Protein AF-A0A392NQS2-F1 (afdb_monomer_lite)

Structure (mmCIF, N/CA/C/O backbone):
data_AF-A0A392NQS2-F1
#
_entry.id   AF-A0A392NQS2-F1
#
loop_
_atom_site.group_PDB
_atom_site.id
_atom_site.type_symbol
_atom_site.label_atom_id
_atom_site.label_alt_id
_atom_site.label_comp_id
_atom_site.label_asym_id
_atom_site.label_entity_id
_atom_site.label_seq_id
_atom_site.pdbx_PDB_ins_code
_atom_site.Cartn_x
_atom_site.Cartn_y
_atom_site.Cartn_z
_atom_site.occupancy
_atom_site.B_iso_or_equiv
_atom_site.auth_seq_id
_atom_site.auth_comp_id
_atom_site.auth_asym_id
_atom_site.auth_atom_id
_atom_site.pdbx_PDB_model_num
ATOM 1 N N . MET A 1 1 ? 14.795 15.076 -58.393 1.00 47.62 1 MET A N 1
ATOM 2 C CA . MET A 1 1 ? 15.877 14.611 -57.498 1.00 47.62 1 MET A CA 1
ATOM 3 C C . MET A 1 1 ? 17.200 14.968 -58.159 1.00 47.62 1 MET A C 1
ATOM 5 O O . MET A 1 1 ? 17.287 14.796 -59.366 1.00 47.62 1 MET A O 1
ATOM 9 N N . ALA A 1 2 ? 18.169 15.535 -57.433 1.00 57.25 2 ALA A N 1
ATOM 10 C CA . ALA A 1 2 ? 19.473 15.884 -58.012 1.00 57.25 2 ALA A CA 1
ATOM 11 C C . ALA A 1 2 ? 20.238 14.610 -58.398 1.00 57.25 2 ALA A C 1
ATOM 13 O O . ALA A 1 2 ? 20.203 13.632 -57.642 1.00 57.25 2 ALA A O 1
ATOM 14 N N . SER A 1 3 ? 20.901 14.622 -59.552 1.00 69.56 3 SER A N 1
ATOM 15 C CA . SER A 1 3 ? 21.667 13.478 -60.060 1.00 69.56 3 SER A CA 1
ATOM 16 C C . SER A 1 3 ? 22.884 13.181 -59.172 1.00 69.56 3 SER A C 1
ATOM 18 O O . SER A 1 3 ? 23.405 14.067 -58.493 1.00 69.56 3 SER A O 1
ATOM 20 N N . PHE A 1 4 ? 23.349 11.930 -59.152 1.00 61.97 4 PHE A N 1
ATOM 21 C CA . PHE A 1 4 ? 24.504 11.513 -58.348 1.00 61.97 4 PHE A CA 1
ATOM 22 C C . PHE A 1 4 ? 25.760 12.362 -58.637 1.00 61.97 4 PHE A C 1
ATOM 24 O O . PHE A 1 4 ? 26.421 12.832 -57.709 1.00 61.97 4 PHE A O 1
ATOM 31 N N . GLY A 1 5 ? 26.019 12.666 -59.917 1.00 69.75 5 GLY A N 1
ATOM 32 C CA . GLY A 1 5 ? 27.106 13.557 -60.334 1.00 69.75 5 GLY A CA 1
ATOM 33 C C . GLY A 1 5 ? 27.007 14.959 -59.718 1.00 69.75 5 GLY A C 1
ATOM 34 O O . GLY A 1 5 ? 28.011 15.500 -59.260 1.00 69.75 5 GLY A O 1
ATOM 35 N N . GLU A 1 6 ? 25.800 15.524 -59.604 1.00 66.62 6 GLU A N 1
ATOM 36 C CA . GLU A 1 6 ? 25.575 16.813 -58.929 1.00 66.62 6 GLU A CA 1
ATOM 37 C C . GLU A 1 6 ? 25.789 16.726 -57.411 1.00 66.62 6 GLU A C 1
ATOM 39 O O . GLU A 1 6 ? 26.299 17.675 -56.809 1.00 66.62 6 GLU A O 1
ATOM 44 N N . ARG A 1 7 ? 25.439 15.595 -56.782 1.00 73.19 7 ARG A N 1
ATOM 45 C CA . ARG A 1 7 ? 25.655 15.369 -55.341 1.00 73.19 7 ARG A CA 1
ATOM 46 C C . ARG A 1 7 ? 27.143 15.240 -55.008 1.00 73.19 7 ARG A C 1
ATOM 48 O O . ARG A 1 7 ? 27.596 15.891 -54.069 1.00 73.19 7 ARG A O 1
ATOM 55 N N . MET A 1 8 ? 27.915 14.510 -55.815 1.00 78.25 8 MET A N 1
ATOM 56 C CA . MET A 1 8 ? 29.371 14.383 -55.652 1.00 78.25 8 MET A CA 1
ATOM 57 C C . MET A 1 8 ? 30.106 15.703 -55.886 1.00 78.25 8 MET A C 1
ATOM 59 O O . MET A 1 8 ? 30.979 16.080 -55.100 1.00 78.25 8 MET A O 1
ATOM 63 N N . LEU A 1 9 ? 29.721 16.454 -56.925 1.00 75.25 9 LEU A N 1
ATOM 64 C CA . LEU A 1 9 ? 30.308 17.768 -57.202 1.00 75.25 9 LEU A CA 1
ATOM 65 C C . LEU A 1 9 ? 30.032 18.756 -56.057 1.00 75.25 9 LEU A C 1
ATOM 67 O O . LEU A 1 9 ? 30.888 19.573 -55.709 1.00 75.25 9 LEU A O 1
ATOM 71 N N . LYS A 1 10 ? 28.850 18.658 -55.437 1.00 74.12 10 LYS A N 1
ATOM 72 C CA . LYS A 1 10 ? 28.472 19.470 -54.279 1.00 74.12 10 LYS A CA 1
ATOM 73 C C . LYS A 1 10 ? 29.222 19.070 -53.007 1.00 74.12 10 LYS A C 1
ATOM 75 O O . LYS A 1 10 ? 29.738 19.955 -52.327 1.00 74.12 10 LYS A O 1
ATOM 80 N N . LEU A 1 11 ? 29.386 17.772 -52.747 1.00 66.88 11 LEU A N 1
ATOM 81 C CA . LEU A 1 11 ? 30.188 17.262 -51.627 1.00 66.88 11 LEU A CA 1
ATOM 82 C C . LEU A 1 11 ? 31.651 17.745 -51.713 1.00 66.88 11 LEU A C 1
ATOM 84 O O . LEU A 1 11 ? 32.223 18.222 -50.732 1.00 66.88 11 LEU A O 1
ATOM 88 N N . ALA A 1 12 ? 32.239 17.712 -52.916 1.00 61.31 12 ALA A N 1
ATOM 89 C CA . ALA A 1 12 ? 33.592 18.211 -53.170 1.00 61.31 12 ALA A CA 1
ATOM 90 C C . ALA A 1 12 ? 33.714 19.742 -53.017 1.00 61.31 12 ALA A C 1
ATOM 92 O O . ALA A 1 12 ? 34.766 20.252 -52.619 1.00 61.31 12 ALA A O 1
ATOM 93 N N . ALA A 1 13 ? 32.644 20.490 -53.309 1.00 69.12 13 ALA A N 1
ATOM 94 C CA . ALA A 1 13 ? 32.599 21.942 -53.145 1.00 69.12 13 ALA A CA 1
ATOM 95 C C . ALA A 1 13 ? 32.429 22.382 -51.679 1.00 69.12 13 ALA A C 1
ATOM 97 O O . ALA A 1 13 ? 32.949 23.434 -51.292 1.00 69.12 13 ALA A O 1
ATOM 98 N N . ASP A 1 14 ? 31.733 21.593 -50.858 1.00 61.91 14 ASP A N 1
ATOM 99 C CA . ASP A 1 14 ? 31.461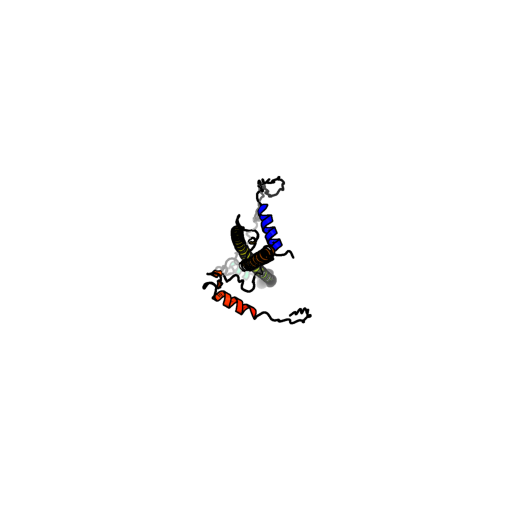 21.926 -49.458 1.00 61.91 14 ASP A CA 1
ATOM 100 C C . ASP A 1 14 ? 32.620 21.537 -48.515 1.00 61.91 14 ASP A C 1
ATOM 102 O O . ASP A 1 14 ? 32.913 22.292 -47.583 1.00 61.91 14 ASP A O 1
ATOM 106 N N . ASN A 1 15 ? 33.424 20.515 -48.850 1.00 52.22 15 ASN A N 1
ATOM 107 C CA . ASN A 1 15 ? 34.685 20.202 -48.147 1.00 52.22 15 ASN A CA 1
ATOM 108 C C . ASN A 1 15 ? 35.755 21.314 -48.231 1.00 52.22 15 ASN A C 1
ATOM 110 O O . ASN A 1 15 ? 36.683 21.351 -47.426 1.00 52.22 15 ASN A O 1
ATOM 114 N N . LYS A 1 16 ? 35.633 22.266 -49.168 1.00 55.88 16 LYS A N 1
ATOM 115 C CA . LYS A 1 16 ? 36.520 23.444 -49.253 1.00 55.88 16 LYS A CA 1
ATOM 116 C C . LYS A 1 16 ? 36.116 24.601 -48.324 1.00 55.88 16 LYS A C 1
ATOM 118 O O . LYS A 1 16 ? 36.888 25.553 -48.200 1.00 55.88 16 LYS A O 1
ATOM 123 N N . LYS A 1 17 ? 34.936 24.565 -47.685 1.00 55.66 17 LYS A N 1
ATOM 124 C CA . LYS A 1 17 ? 34.367 25.709 -46.934 1.00 55.66 17 LYS A CA 1
ATOM 125 C C . LYS A 1 17 ? 34.459 25.607 -45.405 1.00 55.66 17 LYS A C 1
ATOM 127 O O . LYS A 1 17 ? 34.200 26.604 -44.737 1.00 55.66 17 LYS A O 1
ATOM 132 N N . THR A 1 18 ? 34.839 24.468 -44.826 1.00 50.53 18 THR A N 1
ATOM 133 C CA . THR A 1 18 ? 34.758 24.226 -43.365 1.00 50.53 18 THR A CA 1
ATOM 134 C C . THR A 1 18 ? 35.986 24.671 -42.554 1.00 50.53 18 THR A C 1
ATOM 136 O O . THR A 1 18 ? 36.017 24.546 -41.330 1.00 50.53 18 THR A O 1
ATOM 139 N N . GLY A 1 19 ? 36.980 25.306 -43.179 1.00 46.34 19 GLY A N 1
ATOM 140 C CA . GLY A 1 19 ? 38.116 25.897 -42.472 1.00 46.34 19 GLY A CA 1
ATOM 141 C C . GLY A 1 19 ? 37.794 27.252 -41.829 1.00 46.34 19 GLY A C 1
ATOM 142 O O . GLY A 1 19 ? 38.080 28.277 -42.444 1.00 46.34 19 GLY A O 1
ATOM 143 N N . LYS A 1 20 ? 37.290 27.238 -40.581 1.00 47.41 20 LYS A N 1
ATOM 144 C CA . LYS A 1 20 ? 37.318 28.293 -39.524 1.00 47.41 20 LYS A CA 1
ATOM 145 C C . LYS A 1 20 ? 35.935 28.687 -38.983 1.00 47.41 20 LYS A C 1
ATOM 147 O O . LYS A 1 20 ? 35.288 29.585 -39.520 1.00 47.41 20 LYS A O 1
ATOM 152 N N . LYS A 1 21 ? 35.602 28.224 -37.769 1.00 35.69 21 LYS A N 1
ATOM 153 C CA . LYS A 1 21 ? 34.946 29.096 -36.777 1.00 35.69 21 LYS A CA 1
ATOM 154 C C . LYS A 1 21 ? 35.224 28.660 -35.335 1.00 35.69 21 LYS A C 1
ATOM 156 O O . LYS A 1 21 ? 34.915 27.554 -34.924 1.00 35.69 21 LYS A O 1
ATOM 161 N N . LYS A 1 22 ? 35.826 29.583 -34.585 1.00 36.59 22 LYS A N 1
ATOM 162 C CA . LYS A 1 22 ? 36.169 29.512 -33.160 1.00 36.59 22 LYS A CA 1
ATOM 163 C C . LYS A 1 22 ? 34.952 29.951 -32.339 1.00 36.59 22 LYS A C 1
ATOM 165 O O . LYS A 1 22 ? 34.490 31.074 -32.533 1.00 36.59 22 LYS A O 1
ATOM 170 N N . ILE A 1 23 ? 34.462 29.112 -31.427 1.00 34.66 23 ILE A N 1
ATOM 171 C CA . ILE A 1 23 ? 33.409 29.469 -30.461 1.00 34.66 23 ILE A CA 1
ATOM 172 C C . ILE A 1 23 ? 34.073 29.691 -29.098 1.00 34.66 23 ILE A C 1
ATOM 174 O O . ILE A 1 23 ? 34.807 28.840 -28.604 1.00 34.66 23 ILE A O 1
ATOM 178 N N . LYS A 1 24 ? 33.868 30.882 -28.522 1.00 32.81 24 LYS A N 1
ATOM 179 C CA . LYS A 1 24 ? 34.339 31.275 -27.188 1.00 32.81 24 LYS A CA 1
ATOM 180 C C . LYS A 1 24 ? 33.151 31.175 -26.230 1.00 32.81 24 LYS A C 1
ATOM 182 O O . LYS A 1 24 ? 32.087 31.705 -26.535 1.00 32.81 24 LYS A O 1
ATOM 187 N N . GLY A 1 25 ? 33.367 30.446 -25.138 1.00 32.19 25 GLY A N 1
ATOM 188 C CA . GLY A 1 25 ? 32.357 29.978 -24.193 1.00 32.19 25 GLY A CA 1
ATOM 189 C C . GLY A 1 25 ? 31.571 31.055 -23.448 1.00 32.19 25 GLY A C 1
ATOM 190 O O . GLY A 1 25 ? 31.954 32.225 -23.387 1.00 32.19 25 GLY A O 1
ATOM 191 N N . GLY A 1 26 ? 30.451 30.596 -22.891 1.00 33.66 26 GLY A N 1
ATOM 192 C CA . GLY A 1 26 ? 29.564 31.356 -22.023 1.00 33.66 26 GLY A CA 1
ATOM 193 C C . GLY A 1 26 ? 30.014 31.390 -20.562 1.00 33.66 26 GLY A C 1
ATOM 194 O O . GLY A 1 26 ? 30.899 30.645 -20.144 1.00 33.66 26 GLY A O 1
ATOM 195 N N . THR A 1 27 ? 29.333 32.236 -19.789 1.00 30.52 27 THR A N 1
ATOM 196 C CA . THR A 1 27 ? 29.388 32.242 -18.326 1.00 30.52 27 THR A CA 1
ATOM 197 C C . THR A 1 27 ? 27.972 32.343 -17.772 1.00 30.52 27 THR A C 1
ATOM 199 O O . THR A 1 27 ? 27.188 33.207 -18.159 1.00 30.52 27 THR A O 1
ATOM 202 N N . VAL A 1 28 ? 27.690 31.416 -16.863 1.00 35.00 28 VAL A N 1
ATOM 203 C CA . VAL A 1 28 ? 26.483 31.236 -16.059 1.00 35.00 28 VAL A CA 1
ATOM 204 C C . VAL A 1 28 ? 26.345 32.378 -15.044 1.00 35.00 28 VAL A C 1
ATOM 206 O O . VAL A 1 28 ? 27.299 32.688 -14.333 1.00 35.00 28 VAL A O 1
ATOM 209 N N . VAL A 1 29 ? 25.152 32.969 -14.934 1.00 30.80 29 VAL A N 1
ATOM 210 C CA . VAL A 1 29 ? 24.762 33.835 -13.809 1.00 30.80 29 VAL A CA 1
ATOM 211 C C . VAL A 1 29 ? 23.708 33.094 -12.993 1.00 30.80 29 VAL A C 1
ATOM 213 O O . VAL A 1 29 ? 22.602 32.845 -13.466 1.00 30.80 29 VAL A O 1
ATOM 216 N N . SER A 1 30 ? 24.089 32.722 -11.771 1.00 30.05 30 SER A N 1
ATOM 217 C CA . SER A 1 30 ? 23.201 32.183 -10.744 1.00 30.05 30 SER A CA 1
ATOM 218 C C . SER A 1 30 ? 22.346 33.308 -10.158 1.00 30.05 30 SER A C 1
ATOM 220 O O . SER A 1 30 ? 22.863 34.358 -9.768 1.00 30.05 30 SER A O 1
ATOM 222 N N . LEU A 1 31 ? 21.037 33.077 -10.112 1.00 30.69 31 LEU A N 1
ATOM 223 C CA . LEU A 1 31 ? 20.032 33.939 -9.506 1.00 30.69 31 LEU A CA 1
ATOM 224 C C . LEU A 1 31 ? 19.685 33.356 -8.129 1.00 30.69 31 LEU A C 1
ATOM 226 O O . LEU A 1 31 ? 19.264 32.206 -8.025 1.00 30.69 31 LEU A O 1
ATOM 230 N N . SER A 1 32 ? 19.837 34.127 -7.057 1.00 31.84 32 SER A N 1
ATOM 231 C CA . SER A 1 32 ? 19.258 33.791 -5.751 1.00 31.84 32 SER A CA 1
ATOM 232 C C . SER A 1 32 ? 18.810 35.077 -5.072 1.00 31.84 32 SER A C 1
ATOM 234 O O . SER A 1 32 ? 19.629 35.875 -4.621 1.00 31.84 32 SER A O 1
ATOM 236 N N . GLN A 1 33 ? 17.496 35.292 -5.054 1.00 33.91 33 GLN A N 1
ATOM 237 C CA . GLN A 1 33 ? 16.835 36.340 -4.286 1.00 33.91 33 GLN A CA 1
ATOM 238 C C . GLN A 1 33 ? 16.179 35.720 -3.042 1.00 33.91 33 GLN A C 1
ATOM 240 O O . GLN A 1 33 ? 15.456 34.737 -3.147 1.00 33.91 33 GLN A O 1
ATOM 245 N N . SER A 1 34 ? 16.472 36.339 -1.897 1.00 30.53 34 SER A N 1
ATOM 246 C CA . SER A 1 34 ? 15.531 36.827 -0.876 1.00 30.53 34 SER A CA 1
ATOM 247 C C . SER A 1 34 ? 14.543 35.880 -0.159 1.00 30.53 34 SER A C 1
ATOM 249 O O . SER A 1 34 ? 13.628 35.311 -0.741 1.00 30.53 34 SER A O 1
ATOM 251 N N . ALA A 1 35 ? 14.671 35.880 1.178 1.00 34.97 35 ALA A N 1
ATOM 252 C CA . ALA A 1 35 ? 13.624 35.687 2.205 1.00 34.97 35 ALA A CA 1
ATOM 253 C C . ALA A 1 35 ? 12.474 36.738 2.054 1.00 34.97 35 ALA A C 1
ATOM 255 O O . ALA A 1 35 ? 12.679 37.641 1.237 1.00 34.97 35 ALA A O 1
ATOM 256 N N . PRO A 1 36 ? 11.335 36.766 2.815 1.00 44.66 36 PRO A N 1
ATOM 257 C CA . PRO A 1 36 ? 11.119 36.305 4.209 1.00 44.66 36 PRO A CA 1
ATOM 258 C C . PRO A 1 36 ? 9.688 35.787 4.561 1.00 44.66 36 PRO A C 1
ATOM 260 O O . PRO A 1 36 ? 8.807 35.732 3.712 1.00 44.66 36 PRO A O 1
ATOM 263 N N . GLY A 1 37 ? 9.420 35.501 5.848 1.00 28.97 37 GLY A N 1
ATOM 264 C CA . GLY A 1 37 ? 8.081 35.748 6.424 1.00 28.97 37 GLY A CA 1
ATOM 265 C C . GLY A 1 37 ? 7.477 34.694 7.363 1.00 28.97 37 GLY A C 1
ATOM 266 O O . GLY A 1 37 ? 6.913 33.707 6.916 1.00 28.97 37 GLY A O 1
ATOM 267 N N . ASN A 1 38 ? 7.560 34.989 8.665 1.00 29.45 38 ASN A N 1
ATOM 268 C CA . ASN A 1 38 ? 6.645 34.730 9.791 1.00 29.45 38 ASN A CA 1
ATOM 269 C C . ASN A 1 38 ? 5.443 33.767 9.643 1.00 29.45 38 ASN A C 1
ATOM 271 O O . ASN A 1 38 ? 4.575 33.974 8.805 1.00 29.45 38 ASN A O 1
ATOM 275 N N . SER A 1 39 ? 5.217 32.936 10.671 1.00 33.44 39 SER A N 1
ATOM 276 C CA . SER A 1 39 ? 4.006 33.047 11.515 1.00 33.44 39 SER A CA 1
ATOM 277 C C . SER A 1 39 ? 4.155 32.270 12.833 1.00 33.44 39 SER A C 1
ATOM 279 O O . SER A 1 39 ? 5.076 31.475 13.006 1.00 33.44 39 SER A O 1
ATOM 281 N N . SER A 1 40 ? 3.298 32.599 13.796 1.00 31.94 40 SER A N 1
ATOM 282 C CA . SER A 1 40 ? 3.488 32.435 15.235 1.00 31.94 40 SER A CA 1
ATOM 283 C C . SER A 1 40 ? 2.401 31.566 15.886 1.00 31.94 40 SER A C 1
ATOM 285 O O . SER A 1 40 ? 1.237 31.705 15.531 1.00 31.94 40 SER A O 1
ATOM 287 N N . SER A 1 41 ? 2.807 30.842 16.945 1.00 37.53 41 SER A N 1
ATOM 288 C CA . SER A 1 41 ? 2.075 30.546 18.207 1.00 37.53 41 SER A CA 1
ATOM 289 C C . SER A 1 41 ? 0.851 29.594 18.206 1.00 37.53 41 SER A C 1
ATOM 291 O O . SER A 1 41 ? 0.249 29.397 17.157 1.00 37.53 41 SER A O 1
ATOM 293 N N . PRO A 1 42 ? 0.385 29.064 19.377 1.00 46.47 42 PRO A N 1
ATOM 294 C CA . PRO A 1 42 ? 0.941 29.101 20.749 1.00 46.47 42 PRO A CA 1
ATOM 295 C C . PRO A 1 42 ? 0.972 27.738 21.495 1.00 46.47 42 PRO A C 1
ATOM 297 O O . PRO A 1 42 ? 0.044 26.935 21.427 1.00 46.47 42 PRO A O 1
ATOM 300 N N . GLY A 1 43 ? 1.990 27.538 22.338 1.00 34.19 43 GLY A N 1
ATOM 301 C CA . GLY A 1 43 ? 1.992 26.529 23.404 1.00 34.19 43 GLY A CA 1
ATOM 302 C C . GLY A 1 43 ? 1.501 27.142 24.717 1.00 34.19 43 GLY A C 1
ATOM 303 O O . GLY A 1 43 ? 2.184 27.979 25.304 1.00 34.19 43 GLY A O 1
ATOM 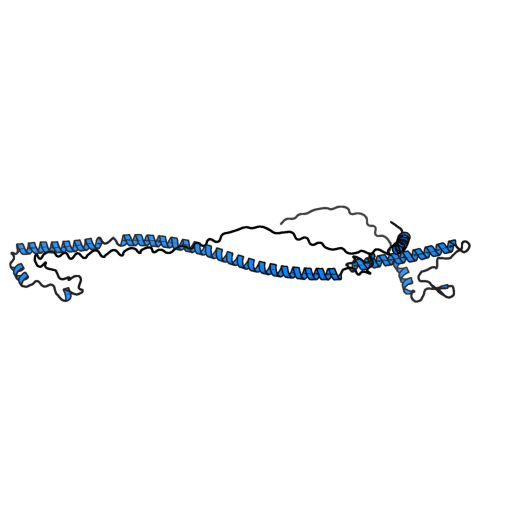304 N N . GLY A 1 44 ? 0.305 26.754 25.160 1.00 31.66 44 GLY A N 1
ATOM 305 C CA . GLY A 1 44 ? -0.294 27.199 26.419 1.00 31.66 44 GLY A CA 1
ATOM 306 C C . GLY A 1 44 ? 0.249 26.418 27.615 1.00 31.66 44 GLY A C 1
ATOM 307 O O . GLY A 1 44 ? -0.194 25.307 27.883 1.00 31.66 44 GLY A O 1
ATOM 308 N N . GLY A 1 45 ? 1.192 27.012 28.345 1.00 33.72 45 GLY A N 1
ATOM 309 C CA . GLY A 1 45 ? 1.619 26.564 29.669 1.00 33.72 45 GLY A CA 1
ATOM 310 C C . GLY A 1 45 ? 1.084 27.516 30.733 1.00 33.72 45 GLY A C 1
ATOM 311 O O . GLY A 1 45 ? 1.640 28.592 30.932 1.00 33.72 45 GLY A O 1
ATOM 312 N N . HIS A 1 46 ? 0.009 27.130 31.418 1.00 34.44 46 HIS A N 1
ATOM 313 C CA . HIS A 1 46 ? -0.447 27.821 32.621 1.00 34.44 46 HIS A CA 1
ATOM 314 C C . HIS A 1 46 ? 0.176 27.159 33.853 1.00 34.44 46 HIS A C 1
ATOM 316 O O . HIS A 1 46 ? -0.204 26.060 34.249 1.00 34.44 46 HIS A O 1
ATOM 322 N N . ALA A 1 47 ? 1.131 27.859 34.464 1.00 34.12 47 ALA A N 1
ATOM 323 C CA . ALA A 1 47 ? 1.497 27.673 35.859 1.00 34.12 47 ALA A CA 1
ATOM 324 C C . ALA A 1 47 ? 0.370 28.243 36.733 1.00 34.12 47 ALA A C 1
ATOM 326 O O . ALA A 1 47 ? -0.050 29.383 36.525 1.00 34.12 47 ALA A O 1
ATOM 327 N N . CYS A 1 48 ? -0.116 27.468 37.706 1.00 30.09 48 CYS A N 1
ATOM 328 C CA . CYS A 1 48 ? -1.117 27.933 38.660 1.00 30.09 48 CYS A CA 1
ATOM 329 C C . CYS A 1 48 ? -0.626 27.762 40.100 1.00 30.09 48 CYS A C 1
ATOM 331 O O . CYS A 1 48 ? -0.174 26.698 40.516 1.00 30.09 48 CYS A O 1
ATOM 333 N N . SER A 1 49 ? -0.718 28.887 40.802 1.00 34.00 49 SER A N 1
ATOM 334 C CA . SER A 1 49 ? -0.333 29.185 42.175 1.00 34.00 49 SER A CA 1
ATOM 335 C C . SER A 1 49 ? -1.001 28.292 43.228 1.00 34.00 49 SER A C 1
ATOM 337 O O . SER A 1 49 ? -2.170 27.925 43.122 1.00 34.00 49 SER A O 1
ATOM 339 N N . SER A 1 50 ? -0.236 28.002 44.275 1.00 37.28 50 SER A N 1
ATOM 340 C CA . SER A 1 50 ? -0.608 27.307 45.504 1.00 37.28 50 SER A CA 1
ATOM 341 C C . SER A 1 50 ? -1.394 28.195 46.479 1.00 37.28 50 SER A C 1
ATOM 343 O O . SER A 1 50 ? -0.891 29.234 46.900 1.00 37.28 50 SER A O 1
ATOM 345 N N . ALA A 1 51 ? -2.563 27.727 46.930 1.00 35.38 51 ALA A N 1
ATOM 346 C CA . ALA A 1 51 ? -3.156 28.056 48.233 1.00 35.38 51 ALA A CA 1
ATOM 347 C C . ALA A 1 51 ? -4.134 26.935 48.670 1.00 35.38 51 ALA A C 1
ATOM 349 O O . ALA A 1 51 ? -4.776 26.328 47.808 1.00 35.38 51 ALA A O 1
ATOM 350 N N . PRO A 1 52 ? -4.226 26.612 49.976 1.00 36.56 52 PRO A N 1
ATOM 351 C CA . PRO A 1 52 ? -4.795 25.359 50.472 1.00 36.56 52 PRO A CA 1
ATOM 352 C C . PRO A 1 52 ? -6.318 25.433 50.635 1.00 36.56 52 PRO A C 1
ATOM 354 O O . PRO A 1 52 ? -6.856 26.461 51.045 1.00 36.56 52 PRO A O 1
ATOM 357 N N . LYS A 1 53 ? -7.017 24.325 50.360 1.00 34.38 53 LYS A N 1
ATOM 358 C CA . LYS A 1 53 ? -8.461 24.191 50.594 1.00 34.38 53 LYS A CA 1
ATOM 359 C C . LYS A 1 53 ? -8.718 23.096 51.628 1.00 34.38 53 LYS A C 1
ATOM 361 O O . LYS A 1 53 ? -8.273 21.963 51.459 1.00 34.38 53 LYS A O 1
ATOM 366 N N . GLU A 1 54 ? -9.390 23.495 52.702 1.00 36.81 54 GLU A N 1
ATOM 367 C CA . GLU A 1 54 ? -9.762 22.697 53.869 1.00 36.81 54 GLU A CA 1
ATOM 368 C C . GLU A 1 54 ? -10.528 21.416 53.517 1.00 36.81 54 GLU A C 1
ATOM 370 O O . GLU A 1 54 ? -11.389 21.387 52.634 1.00 36.81 54 GLU A O 1
ATOM 375 N N . THR A 1 55 ? -10.242 20.362 54.277 1.00 40.41 55 THR A N 1
ATOM 376 C CA . THR A 1 55 ? -11.020 19.128 54.332 1.00 40.41 55 THR A CA 1
ATOM 377 C C . THR A 1 55 ? -12.259 19.303 55.225 1.00 40.41 55 THR A C 1
ATOM 379 O O . THR A 1 55 ? -12.190 19.987 56.247 1.00 40.41 55 THR A O 1
ATOM 382 N N . PRO A 1 56 ? -13.405 18.678 54.891 1.00 38.44 56 PRO A N 1
ATOM 383 C CA . PRO A 1 56 ? -14.621 18.784 55.692 1.00 38.44 56 PRO A CA 1
ATOM 384 C C . PRO A 1 56 ? -14.430 18.216 57.101 1.00 38.44 56 PRO A C 1
ATOM 386 O O . PRO A 1 56 ? -13.979 17.082 57.278 1.00 38.44 56 PRO A O 1
ATOM 389 N N . GLN A 1 57 ? -14.829 19.009 58.096 1.00 40.03 57 GLN A N 1
ATOM 390 C CA . GLN A 1 57 ? -14.911 18.626 59.500 1.00 40.03 57 GLN A CA 1
ATOM 391 C C . GLN A 1 57 ? -15.659 17.300 59.677 1.00 40.03 57 GLN A C 1
ATOM 393 O O . GLN A 1 57 ? -16.823 17.144 59.298 1.00 40.03 57 GLN A O 1
ATOM 398 N N . LYS A 1 58 ? -14.989 16.362 60.343 1.00 37.91 58 LYS A N 1
ATOM 399 C CA . LYS A 1 58 ? -15.593 15.183 60.954 1.00 37.91 58 LYS A CA 1
ATOM 400 C C . LYS A 1 58 ? -16.568 15.688 62.021 1.00 37.91 58 LYS A C 1
ATOM 402 O O . LYS A 1 58 ? -16.135 16.142 63.078 1.00 37.91 58 LYS A O 1
ATOM 407 N N . ARG A 1 59 ? -17.873 15.685 61.725 1.00 39.56 59 ARG A N 1
ATOM 408 C CA . ARG A 1 59 ? -18.882 16.034 62.729 1.00 39.56 59 ARG A CA 1
ATOM 409 C C . ARG A 1 59 ? -18.757 15.076 63.912 1.00 39.56 59 ARG A C 1
ATOM 411 O O . ARG A 1 59 ? -18.733 13.856 63.767 1.00 39.56 59 ARG A O 1
ATOM 418 N N . GLN A 1 60 ? -18.618 15.728 65.051 1.00 35.00 60 GLN A N 1
ATOM 419 C CA . GLN A 1 60 ? -18.686 15.281 66.426 1.00 35.00 60 GLN A CA 1
ATOM 420 C C . GLN A 1 60 ? -19.751 14.193 66.615 1.00 35.00 60 GLN A C 1
ATOM 422 O O . GLN A 1 60 ? -20.885 14.348 66.158 1.00 35.00 60 GLN A O 1
ATOM 427 N N . ARG A 1 61 ? -19.372 13.088 67.276 1.00 41.47 61 ARG A N 1
ATOM 428 C CA . ARG A 1 61 ? -20.345 12.151 67.850 1.00 41.47 61 ARG A CA 1
ATOM 429 C C . ARG A 1 61 ? -21.285 12.983 68.714 1.00 41.47 61 ARG A C 1
ATOM 431 O O . ARG A 1 61 ? -20.810 13.670 69.614 1.00 41.47 61 ARG A O 1
ATOM 438 N N . GLN A 1 62 ? -22.573 12.947 68.382 1.00 31.66 62 GLN A N 1
ATOM 439 C CA . GLN A 1 62 ? -23.603 13.409 69.295 1.00 31.66 62 GLN A CA 1
ATOM 440 C C . GLN A 1 62 ? -23.431 12.660 70.607 1.00 31.66 62 GLN A C 1
ATOM 442 O O . GLN A 1 62 ? -23.206 11.449 70.617 1.00 31.66 62 GLN A O 1
ATOM 447 N N . ASP A 1 63 ? -23.462 13.452 71.665 1.00 28.59 63 ASP A N 1
ATOM 448 C CA . ASP A 1 63 ? -23.360 13.061 73.049 1.00 28.59 63 ASP A CA 1
ATOM 449 C C . ASP A 1 63 ? -24.250 11.852 73.349 1.00 28.59 63 ASP A C 1
ATOM 451 O O . ASP A 1 63 ? -25.468 11.902 73.166 1.00 28.59 63 ASP A O 1
ATOM 455 N N . ASP A 1 64 ? -23.647 10.797 73.902 1.00 33.44 64 ASP A N 1
ATOM 456 C CA . ASP A 1 64 ? -24.354 9.980 74.879 1.00 33.44 64 ASP A CA 1
ATOM 457 C C . ASP A 1 64 ? -24.620 10.911 76.061 1.00 33.44 64 ASP A C 1
ATOM 459 O O . ASP A 1 64 ? -23.805 11.059 76.976 1.00 33.44 64 ASP A O 1
ATOM 463 N N . SER A 1 65 ? -25.744 11.626 75.987 1.00 41.50 65 SER A N 1
ATOM 464 C CA . SER A 1 65 ? -26.282 12.356 77.115 1.00 41.50 65 SER A CA 1
ATOM 465 C C . SER A 1 65 ? -26.506 11.327 78.210 1.00 41.50 65 SER A C 1
ATOM 467 O O . SER A 1 65 ? -27.462 10.549 78.176 1.00 41.50 65 SER A O 1
ATOM 469 N N . VAL A 1 66 ? -25.591 11.310 79.173 1.00 42.66 66 VAL A N 1
ATOM 470 C CA . VAL A 1 66 ? -25.820 10.723 80.479 1.00 42.66 66 VAL A CA 1
ATOM 471 C C . VAL A 1 66 ? -27.028 11.465 81.029 1.00 42.66 66 VAL A C 1
ATOM 473 O O . VAL A 1 66 ? -26.913 12.576 81.547 1.00 42.66 66 VAL A O 1
ATOM 476 N N . VAL A 1 67 ? -28.213 10.882 80.859 1.00 38.16 67 VAL A N 1
ATOM 477 C CA . VAL A 1 67 ? -29.380 11.323 81.602 1.00 38.16 67 VAL A CA 1
ATOM 478 C C . VAL A 1 67 ? -29.104 10.898 83.038 1.00 38.16 67 VAL A C 1
ATOM 480 O O . VAL A 1 67 ? -29.419 9.788 83.457 1.00 38.16 67 VAL A O 1
ATOM 483 N N . VAL A 1 68 ? -28.447 11.779 83.792 1.00 39.53 68 VAL A N 1
ATOM 484 C CA . VAL A 1 68 ? -28.476 11.739 85.250 1.00 39.53 68 VAL A CA 1
ATOM 485 C C . VAL A 1 68 ? -29.900 12.127 85.634 1.00 39.53 68 VAL A C 1
ATOM 487 O O . VAL A 1 68 ? -30.197 13.284 85.925 1.00 39.53 68 VAL A O 1
ATOM 490 N N . LEU A 1 69 ? -30.807 11.150 85.568 1.00 41.38 69 LEU A N 1
ATOM 491 C CA . LEU A 1 69 ? -32.057 11.222 86.300 1.00 41.38 69 LEU A CA 1
ATOM 492 C C . LEU A 1 69 ? -31.675 11.124 87.771 1.00 41.38 69 LEU A C 1
ATOM 494 O O . LEU A 1 69 ? -31.175 10.113 88.258 1.00 41.38 69 LEU A O 1
ATOM 498 N N . THR A 1 70 ? -31.845 12.254 88.438 1.00 42.06 70 THR A N 1
ATOM 499 C CA . THR A 1 70 ? -31.882 12.414 89.884 1.00 42.06 70 THR A CA 1
ATOM 500 C C . THR A 1 70 ? -32.443 11.173 90.577 1.00 42.06 70 THR A C 1
ATOM 502 O O . THR A 1 70 ? -33.529 10.704 90.235 1.00 42.06 70 THR A O 1
ATOM 505 N N . ALA A 1 71 ? -31.687 10.673 91.556 1.00 48.47 71 ALA A N 1
ATOM 506 C CA . ALA A 1 71 ? -32.010 9.517 92.379 1.00 48.47 71 ALA A CA 1
ATOM 507 C C . ALA A 1 71 ? -33.477 9.524 92.841 1.00 48.47 71 ALA A C 1
ATOM 509 O O . ALA A 1 71 ? -33.872 10.310 93.701 1.00 48.47 71 ALA A O 1
ATOM 510 N N . SER A 1 72 ? -34.269 8.625 92.264 1.00 56.09 72 SER A N 1
ATOM 511 C CA . SER A 1 72 ? -35.590 8.241 92.752 1.00 56.09 72 SER A CA 1
ATOM 512 C C . SER A 1 72 ? -35.746 6.741 92.501 1.00 56.09 72 SER A C 1
ATOM 514 O O . SER A 1 72 ? -35.968 6.318 91.377 1.00 56.09 72 SER A O 1
ATOM 516 N N . GLU A 1 73 ? -35.533 5.976 93.577 1.00 43.34 73 GLU A N 1
ATOM 517 C CA . GLU A 1 73 ? -35.661 4.514 93.722 1.00 43.34 73 GLU A CA 1
ATOM 518 C C . GLU A 1 73 ? -34.796 3.620 92.797 1.00 43.34 73 GLU A C 1
ATOM 520 O O . GLU A 1 73 ? -34.540 3.941 91.638 1.00 43.34 73 GLU A O 1
ATOM 525 N N . PRO A 1 74 ? -34.283 2.472 93.287 1.00 46.28 74 PRO A N 1
ATOM 526 C CA . PRO A 1 74 ? -33.573 1.528 92.434 1.00 46.28 74 PRO A CA 1
ATOM 527 C C . PRO A 1 74 ? -34.563 0.910 91.439 1.00 46.28 74 PRO A C 1
ATOM 529 O O . PRO A 1 74 ? -35.339 0.020 91.782 1.00 46.28 74 PRO A O 1
ATOM 532 N N . GLN A 1 75 ? -34.530 1.383 90.194 1.00 51.41 75 GLN A N 1
ATOM 533 C CA . GLN A 1 75 ? -35.238 0.761 89.082 1.00 51.41 75 GLN A CA 1
ATOM 534 C C . GLN A 1 75 ? -34.746 -0.686 88.964 1.00 51.41 75 GLN A C 1
ATOM 536 O O . GLN A 1 75 ? -33.557 -0.925 88.755 1.00 51.41 75 GLN A O 1
ATOM 541 N N . PHE A 1 76 ? -35.640 -1.656 89.168 1.00 52.81 76 PHE A N 1
ATOM 542 C CA . PHE A 1 76 ? -35.314 -3.073 89.040 1.00 52.81 76 PHE A CA 1
ATOM 543 C C . PHE A 1 76 ? -34.855 -3.346 87.603 1.00 52.81 76 PHE A C 1
ATOM 545 O O . PHE A 1 76 ? -35.663 -3.426 86.677 1.00 52.81 76 PHE A O 1
ATOM 552 N N . VAL A 1 77 ? -33.539 -3.429 87.400 1.00 60.06 77 VAL A N 1
ATOM 553 C CA . VAL A 1 77 ? -32.958 -3.772 86.104 1.00 60.06 77 VAL A CA 1
ATOM 554 C C . VAL A 1 77 ? -33.063 -5.281 85.961 1.00 60.06 77 VAL A C 1
ATOM 556 O O . VAL A 1 77 ? -32.320 -6.029 86.598 1.00 60.06 77 VAL A O 1
ATOM 559 N N . LEU A 1 78 ? -34.004 -5.727 85.130 1.00 60.91 78 LEU A N 1
ATOM 560 C CA . LEU A 1 78 ? -34.078 -7.125 84.727 1.00 60.91 78 LEU A CA 1
ATOM 561 C C . LEU A 1 78 ? -32.717 -7.540 84.138 1.00 60.91 78 LEU A C 1
ATOM 563 O O . LEU A 1 78 ? -32.212 -6.856 83.241 1.00 60.91 78 LEU A O 1
ATOM 567 N N . PRO A 1 79 ? -32.102 -8.637 84.618 1.00 65.94 79 PRO A N 1
ATOM 568 C CA . PRO A 1 79 ? -30.885 -9.164 84.020 1.00 65.94 79 PRO A CA 1
ATOM 569 C C . PRO A 1 79 ? -31.084 -9.382 82.518 1.00 65.94 79 PRO A C 1
ATOM 571 O O . PRO A 1 79 ? -32.142 -9.852 82.100 1.00 65.94 79 PRO A O 1
ATOM 574 N N . ASN A 1 80 ? -30.071 -9.071 81.702 1.00 66.88 80 ASN A N 1
ATOM 575 C CA . ASN A 1 80 ? -30.113 -9.296 80.255 1.00 66.88 80 ASN A CA 1
ATOM 576 C C . ASN A 1 80 ? -30.054 -10.805 79.938 1.00 66.88 80 ASN A C 1
ATOM 578 O O . ASN A 1 80 ? -29.021 -11.340 79.532 1.00 66.88 80 ASN A O 1
ATOM 582 N N . CYS A 1 81 ? -31.166 -11.502 80.161 1.00 66.62 81 CYS A N 1
ATOM 583 C CA . CYS A 1 81 ? -31.310 -12.938 79.953 1.00 66.62 81 CYS A CA 1
ATOM 584 C C . CYS A 1 81 ? -31.351 -13.321 78.466 1.00 66.62 81 CYS A C 1
ATOM 586 O O . CYS A 1 81 ? -31.041 -14.461 78.128 1.00 66.62 81 CYS A O 1
ATOM 588 N N . PHE A 1 82 ? -31.666 -12.372 77.578 1.00 64.31 82 PHE A N 1
ATOM 589 C CA . PHE A 1 82 ? -31.741 -12.592 76.131 1.00 64.31 82 PHE A CA 1
ATOM 590 C C . PHE A 1 82 ? -30.399 -12.391 75.406 1.00 64.31 82 PHE A C 1
ATOM 592 O O . PHE A 1 82 ? -30.150 -13.041 74.394 1.00 64.31 82 PHE A O 1
ATOM 599 N N . GLY A 1 83 ? -29.508 -11.533 75.916 1.00 70.81 83 GLY A N 1
ATOM 600 C CA . GLY A 1 83 ? -28.189 -11.279 75.317 1.00 70.81 83 GLY A CA 1
ATOM 601 C C . GLY A 1 83 ? -27.098 -12.279 75.717 1.00 70.81 83 GLY A C 1
ATOM 602 O O . GLY A 1 83 ? -26.076 -12.387 75.039 1.00 70.81 83 GLY A O 1
ATOM 603 N N . ALA A 1 84 ? -27.296 -13.025 76.807 1.00 76.44 84 ALA A N 1
ATOM 604 C CA . ALA A 1 84 ? -26.334 -13.994 77.320 1.00 76.44 84 ALA A CA 1
ATOM 605 C C . ALA A 1 84 ? -26.746 -15.428 76.946 1.00 76.44 84 ALA A C 1
ATOM 607 O O . ALA A 1 84 ? -27.615 -16.034 77.574 1.00 76.44 84 ALA A O 1
ATOM 608 N N . ARG A 1 85 ? -26.097 -15.999 75.922 1.00 77.88 85 ARG A N 1
ATOM 609 C CA . ARG A 1 85 ? -26.322 -17.393 75.500 1.00 77.88 85 ARG A CA 1
ATOM 610 C C . ARG A 1 85 ? -26.135 -18.349 76.691 1.00 77.88 85 ARG A C 1
ATOM 612 O O . ARG A 1 85 ? -25.094 -18.325 77.346 1.00 77.88 85 ARG A O 1
ATOM 619 N N . GLY A 1 86 ? -27.143 -19.180 76.952 1.00 78.94 86 GLY A N 1
ATOM 620 C CA . GLY A 1 86 ? -27.156 -20.149 78.053 1.00 78.94 86 GLY A CA 1
ATOM 621 C C . GLY A 1 86 ? -27.454 -19.567 79.440 1.00 78.94 86 GLY A C 1
ATOM 622 O O . GLY A 1 86 ? -27.248 -20.240 80.447 1.00 78.94 86 GLY A O 1
ATOM 623 N N . PHE A 1 87 ? -27.945 -18.326 79.539 1.00 81.69 87 PHE A N 1
ATOM 624 C CA . PHE A 1 87 ? -28.301 -17.717 80.826 1.00 81.69 87 PHE A CA 1
ATOM 625 C C . PHE A 1 87 ? -29.365 -18.523 81.588 1.00 81.69 87 PHE A C 1
ATOM 627 O O . PHE A 1 87 ? -29.160 -18.848 82.752 1.00 81.69 87 PHE A O 1
ATOM 634 N N . LEU A 1 88 ? -30.453 -18.919 80.921 1.00 80.44 88 LEU A N 1
ATOM 635 C CA . LEU A 1 88 ? -31.542 -19.702 81.530 1.00 80.44 88 LEU A CA 1
ATOM 636 C C . LEU A 1 88 ? -31.180 -21.178 81.771 1.00 80.44 88 LEU A C 1
ATOM 638 O O . LEU A 1 88 ? -31.836 -21.865 82.551 1.00 80.44 88 LEU A O 1
ATOM 642 N N . GLU A 1 89 ? -30.124 -21.665 81.115 1.00 82.62 89 GLU A N 1
ATOM 643 C CA . GLU A 1 89 ? -29.552 -22.994 81.361 1.00 82.62 89 GLU A CA 1
ATOM 644 C C . GLU A 1 89 ? -28.723 -23.001 82.653 1.00 82.62 89 GLU A C 1
ATOM 646 O O . GLU A 1 89 ? -28.682 -24.007 83.352 1.00 82.62 89 GLU A O 1
ATOM 651 N N . ARG A 1 90 ? -28.074 -21.873 82.985 1.00 80.88 90 ARG A N 1
ATOM 652 C CA . ARG A 1 90 ? -27.302 -21.689 84.228 1.00 80.88 90 ARG A CA 1
ATOM 653 C C . ARG A 1 90 ? -28.163 -21.223 85.399 1.00 80.88 90 ARG A C 1
ATOM 655 O O . ARG A 1 90 ? -27.878 -21.567 86.542 1.00 80.88 90 ARG A O 1
ATOM 662 N N . PHE A 1 91 ? -29.192 -20.434 85.113 1.00 79.81 91 PHE A N 1
ATOM 663 C CA . PHE A 1 91 ? -30.131 -19.887 86.083 1.00 79.81 91 PHE A CA 1
ATOM 664 C C . PHE A 1 91 ? -31.539 -20.329 85.703 1.00 79.81 91 PHE A C 1
ATOM 666 O O . PHE A 1 91 ? -32.259 -19.623 84.995 1.00 79.81 91 PHE A O 1
ATOM 673 N N . HIS A 1 92 ? -31.915 -21.525 86.156 1.00 77.56 92 HIS A N 1
ATOM 674 C CA . HIS A 1 92 ? -33.254 -22.043 85.918 1.00 77.56 92 HIS A CA 1
ATOM 675 C C . HIS A 1 92 ? -34.304 -21.101 86.521 1.00 77.56 92 HIS A C 1
ATOM 677 O O . HIS A 1 92 ? -34.169 -20.725 87.690 1.00 77.56 92 HIS A O 1
ATOM 683 N N . PRO A 1 93 ? -35.351 -20.734 85.762 1.00 80.25 93 PRO A N 1
ATOM 684 C CA . PRO A 1 93 ? -36.463 -19.969 86.302 1.00 80.25 93 PRO A CA 1
ATOM 685 C C . PRO A 1 93 ? -37.060 -20.693 87.509 1.00 80.25 93 PRO A C 1
ATOM 687 O O . PRO A 1 93 ? -37.515 -21.832 87.403 1.00 80.25 93 PRO A O 1
ATOM 690 N N . ALA A 1 94 ? -37.043 -20.036 88.662 1.00 83.06 94 ALA A N 1
ATOM 691 C CA . ALA A 1 94 ? -37.621 -20.546 89.892 1.00 83.06 94 ALA A CA 1
ATOM 692 C C . ALA A 1 94 ? -38.340 -19.403 90.604 1.00 83.06 94 ALA A C 1
ATOM 694 O O . ALA A 1 94 ? -37.813 -18.298 90.698 1.00 83.06 94 ALA A O 1
ATOM 695 N N . VAL A 1 95 ? -39.541 -19.682 91.105 1.00 82.88 95 VAL A N 1
ATOM 696 C CA . VAL A 1 95 ? -40.301 -18.734 91.929 1.00 82.88 95 VAL A CA 1
ATOM 697 C C . VAL A 1 95 ? -39.671 -18.713 93.319 1.00 82.88 95 VAL A C 1
ATOM 699 O O . VAL A 1 95 ? -39.494 -19.777 93.924 1.00 82.88 95 VAL A O 1
ATOM 702 N N . ALA A 1 96 ? -39.318 -17.531 93.824 1.00 85.56 96 ALA A N 1
ATOM 703 C CA . ALA A 1 96 ? -38.715 -17.400 95.148 1.00 85.56 96 ALA A CA 1
ATOM 704 C C . ALA A 1 96 ? -39.702 -17.839 96.247 1.00 85.56 96 ALA A C 1
ATOM 706 O O . ALA A 1 96 ? -40.913 -17.687 96.100 1.00 85.56 96 ALA A O 1
ATOM 707 N N . ASP A 1 97 ? -39.223 -18.364 97.380 1.00 85.38 97 ASP A N 1
ATOM 708 C CA . ASP A 1 97 ? -40.121 -18.858 98.442 1.00 85.38 97 ASP A CA 1
ATOM 709 C C . ASP A 1 97 ? -40.969 -17.741 99.087 1.00 85.38 97 ASP A C 1
ATOM 711 O O . ASP A 1 97 ? -42.095 -17.981 99.535 1.00 85.38 97 ASP A O 1
ATOM 715 N N . SER A 1 98 ? -40.474 -16.500 99.057 1.00 86.75 98 SER A N 1
ATOM 716 C CA . SER A 1 98 ? -41.240 -15.298 99.402 1.00 86.75 98 SER A CA 1
ATOM 717 C C . SER A 1 98 ? -42.404 -15.058 98.434 1.00 86.75 98 SER A C 1
ATOM 719 O O . SER A 1 98 ? -43.527 -14.833 98.875 1.00 86.75 98 SER A O 1
ATOM 721 N N . GLU A 1 99 ? -42.173 -15.171 97.126 1.00 84.38 99 GLU A N 1
ATOM 722 C CA . GLU A 1 99 ? -43.209 -15.037 96.094 1.00 84.38 99 GLU A CA 1
ATOM 723 C C . GLU A 1 99 ? -44.211 -16.188 96.149 1.00 84.38 99 GLU A C 1
ATOM 725 O O . GLU A 1 99 ? -45.412 -15.949 96.074 1.00 84.38 99 GLU A O 1
ATOM 730 N N . LYS A 1 100 ? -43.755 -17.428 96.373 1.00 86.06 100 LYS A N 1
ATOM 731 C CA . LYS A 1 100 ? -44.653 -18.575 96.588 1.00 86.06 100 LYS A CA 1
ATOM 732 C C . LYS A 1 100 ? -45.599 -18.330 97.759 1.00 86.06 100 LYS A C 1
ATOM 734 O O . LYS A 1 100 ? -46.788 -18.610 97.643 1.00 86.06 100 LYS A O 1
ATOM 739 N N . SER A 1 101 ? -45.085 -17.794 98.866 1.00 88.38 101 SER A N 1
ATOM 740 C CA . SER A 1 101 ? -45.895 -17.473 100.048 1.00 88.38 101 SER A CA 1
ATOM 741 C C . SER A 1 101 ? -46.924 -16.376 99.755 1.00 88.38 101 SER A C 1
ATOM 743 O O . SER A 1 101 ? -48.051 -16.451 100.236 1.00 88.38 101 SER A O 1
ATOM 745 N N . ILE A 1 102 ? -46.566 -15.389 98.926 1.00 87.44 102 ILE A N 1
ATOM 746 C CA . ILE A 1 102 ? -47.474 -14.326 98.472 1.00 87.44 102 ILE A CA 1
ATOM 747 C C . ILE A 1 102 ? -48.558 -14.891 97.544 1.00 87.44 102 ILE A C 1
ATOM 749 O O . ILE A 1 102 ? -49.737 -14.638 97.772 1.00 87.44 102 ILE A O 1
ATOM 753 N N . ILE A 1 103 ? -48.183 -15.699 96.548 1.00 86.25 103 ILE A N 1
ATOM 754 C CA . ILE A 1 103 ? -49.106 -16.316 95.582 1.00 86.25 103 ILE A CA 1
ATOM 755 C C . ILE A 1 103 ? -50.104 -17.237 96.294 1.00 86.25 103 ILE A C 1
ATOM 757 O O . ILE A 1 103 ? -51.297 -17.186 96.008 1.00 86.25 103 ILE A O 1
ATOM 761 N N . LEU A 1 104 ? -49.636 -18.055 97.244 1.00 88.00 104 LEU A N 1
ATOM 762 C CA . LEU A 1 104 ? -50.491 -18.955 98.028 1.00 88.00 104 LEU A CA 1
ATOM 763 C C . LEU A 1 104 ? -51.329 -18.225 99.092 1.00 88.00 104 LEU A C 1
ATOM 765 O O . LEU A 1 104 ? -52.317 -18.781 99.565 1.00 88.00 104 LEU A O 1
ATOM 769 N N . GLY A 1 105 ? -50.949 -17.001 99.472 1.00 86.94 105 GLY A N 1
ATOM 770 C CA . GLY A 1 105 ? -51.704 -16.141 100.387 1.00 86.94 105 GLY A CA 1
ATOM 771 C C . GLY A 1 105 ? -52.823 -15.332 99.718 1.00 86.94 105 GLY A C 1
ATOM 772 O O . GLY A 1 105 ? -53.636 -14.727 100.419 1.00 86.94 105 GLY A O 1
ATOM 773 N N . MET A 1 106 ? -52.883 -15.308 98.382 1.00 90.75 106 MET A N 1
ATOM 774 C CA . MET A 1 106 ? -53.977 -14.688 97.628 1.00 90.75 106 MET A CA 1
ATOM 775 C C . MET A 1 106 ? -55.267 -15.513 97.731 1.00 90.75 106 MET A C 1
ATOM 777 O O . MET A 1 106 ? -55.248 -16.726 97.931 1.00 90.75 106 MET A O 1
ATOM 781 N N . THR A 1 107 ? -56.420 -14.865 97.550 1.00 91.19 107 THR A N 1
ATOM 782 C CA . THR A 1 107 ? -57.685 -15.597 97.400 1.00 91.19 107 THR A CA 1
ATOM 783 C C . THR A 1 107 ? -57.714 -16.332 96.050 1.00 91.19 107 THR A C 1
ATOM 785 O O . THR A 1 107 ? -57.145 -15.826 95.078 1.00 91.19 107 THR A O 1
ATOM 788 N N . PRO A 1 108 ? -58.406 -17.484 95.931 1.00 90.12 108 PRO A N 1
ATOM 789 C CA . PRO A 1 108 ? -58.456 -18.248 94.678 1.00 90.12 108 PRO A CA 1
ATOM 790 C C . PRO A 1 108 ? -58.885 -17.415 93.457 1.00 90.12 108 PRO A C 1
ATOM 792 O O . PRO A 1 108 ? -58.287 -17.512 92.391 1.00 90.12 108 PRO A O 1
ATOM 795 N N . THR A 1 109 ? -59.863 -16.521 93.629 1.00 89.88 109 THR A N 1
ATOM 796 C CA . THR A 1 109 ? -60.343 -15.618 92.567 1.00 89.88 109 THR A CA 1
ATOM 797 C C . THR A 1 109 ? -59.292 -14.584 92.144 1.00 89.88 109 THR A C 1
ATOM 799 O O . THR A 1 109 ? -59.196 -14.245 90.964 1.00 89.88 109 THR A O 1
ATOM 802 N N . ALA A 1 110 ? -58.482 -14.080 93.083 1.00 89.94 110 ALA A N 1
ATOM 803 C CA . ALA A 1 110 ? -57.397 -13.151 92.770 1.00 89.94 110 ALA A CA 1
ATOM 804 C C . ALA A 1 110 ? -56.260 -13.853 92.010 1.00 89.94 110 ALA A C 1
ATOM 806 O O . ALA A 1 110 ? -55.738 -13.291 91.050 1.00 89.94 110 ALA A O 1
ATOM 807 N N . GLN A 1 111 ? -55.938 -15.099 92.381 1.00 89.00 111 GLN A N 1
ATOM 808 C CA . GLN A 1 111 ? -54.943 -15.914 91.679 1.00 89.00 111 GLN A CA 1
ATOM 809 C C . GLN A 1 111 ? -55.360 -16.199 90.229 1.00 89.00 111 GLN A C 1
ATOM 811 O O . GLN A 1 111 ? -54.557 -16.027 89.313 1.00 89.00 111 GLN A O 1
ATOM 816 N N . GLU A 1 112 ? -56.617 -16.592 90.008 1.00 89.31 112 GLU A N 1
ATOM 817 C CA . GLU A 1 112 ? -57.160 -16.830 88.666 1.00 89.31 112 GLU A CA 1
ATOM 818 C C . GLU A 1 112 ? -57.115 -15.558 87.806 1.00 89.31 112 GLU A C 1
ATOM 820 O O . GLU A 1 112 ? -56.665 -15.590 86.661 1.00 89.31 112 GLU A O 1
ATOM 825 N N . THR A 1 113 ? -57.495 -14.413 88.381 1.00 92.81 113 THR A N 1
ATOM 826 C CA . THR A 1 113 ? -57.468 -13.121 87.680 1.00 92.81 113 THR A CA 1
ATOM 827 C C . THR A 1 113 ? -56.043 -12.716 87.287 1.00 92.81 113 THR A C 1
ATOM 829 O O . THR A 1 113 ? -55.824 -12.310 86.145 1.00 92.81 113 THR A O 1
ATOM 832 N N . GLN A 1 114 ? -55.068 -12.861 88.193 1.00 90.06 114 GLN A N 1
ATOM 833 C CA . GLN A 1 114 ? -53.659 -12.562 87.917 1.00 90.06 114 GLN A CA 1
ATOM 834 C C . GLN A 1 114 ? -53.095 -13.486 86.830 1.00 90.06 114 GLN A C 1
ATOM 836 O O . GLN A 1 114 ? -52.479 -13.009 85.883 1.00 90.06 114 GLN A O 1
ATOM 841 N N . LEU A 1 115 ? -53.375 -14.792 86.905 1.00 91.25 115 LEU A N 1
ATOM 842 C CA . LEU A 1 115 ? -52.914 -15.758 85.905 1.00 91.25 115 LEU A CA 1
ATOM 843 C C . LEU A 1 115 ? -53.463 -15.440 84.508 1.00 91.25 115 LEU A C 1
ATOM 845 O O . LEU A 1 115 ? -52.730 -15.522 83.520 1.00 91.25 115 LEU A O 1
ATOM 849 N N . VAL A 1 116 ? -54.737 -15.052 84.412 1.00 94.50 116 VAL A N 1
ATOM 850 C CA . VAL A 1 116 ? -55.350 -14.623 83.147 1.00 94.50 116 VAL A CA 1
ATOM 851 C C . VAL A 1 116 ? -54.693 -13.341 82.628 1.00 94.50 116 VAL A C 1
ATOM 853 O O . VAL A 1 116 ? -54.394 -13.254 81.435 1.00 94.50 116 VAL A O 1
ATOM 856 N N . GLN A 1 117 ? -54.423 -12.364 83.500 1.00 93.75 117 GLN A N 1
ATOM 857 C CA . GLN A 1 117 ? -53.740 -11.122 83.124 1.00 93.75 117 GLN A CA 1
ATOM 858 C C . GLN A 1 117 ? -52.306 -11.365 82.639 1.00 93.75 117 GLN A C 1
ATOM 860 O O . GLN A 1 117 ? -51.922 -10.821 81.601 1.00 93.75 117 GLN A O 1
ATOM 865 N N . ASP A 1 118 ? -51.544 -12.214 83.327 1.00 92.94 118 ASP A N 1
ATOM 866 C CA . ASP A 1 118 ? -50.169 -12.566 82.962 1.00 92.94 118 ASP A CA 1
ATOM 867 C C . ASP A 1 118 ? -50.133 -13.362 81.655 1.00 92.94 118 ASP A C 1
ATOM 869 O O . ASP A 1 118 ? -49.343 -13.065 80.760 1.00 92.94 118 ASP A O 1
ATOM 873 N N . THR A 1 119 ? -51.053 -14.316 81.484 1.00 93.75 119 THR A N 1
ATOM 874 C CA . THR A 1 119 ? -51.197 -15.070 80.229 1.00 93.75 119 THR A CA 1
ATOM 875 C C . THR A 1 119 ? -51.522 -14.130 79.069 1.00 93.75 119 THR A C 1
ATOM 877 O O . THR A 1 119 ? -50.904 -14.215 78.007 1.00 93.75 119 THR A O 1
ATOM 880 N N . ALA A 1 120 ? -52.440 -13.180 79.268 1.00 93.62 120 ALA A N 1
ATOM 881 C CA . ALA A 1 120 ? -52.751 -12.162 78.270 1.00 93.62 120 ALA A CA 1
ATOM 882 C C . ALA A 1 120 ? -51.551 -11.240 77.988 1.00 93.62 120 ALA A C 1
ATOM 884 O O . ALA A 1 120 ? -51.332 -10.841 76.844 1.00 93.62 120 ALA A O 1
ATOM 885 N N . ALA A 1 121 ? -50.744 -10.904 78.999 1.00 94.50 121 ALA A N 1
ATOM 886 C CA . ALA A 1 121 ? -49.515 -10.137 78.820 1.00 94.50 121 ALA A CA 1
ATOM 887 C C . ALA A 1 121 ? -48.474 -10.900 77.983 1.00 94.50 121 ALA A C 1
ATOM 889 O O . ALA A 1 121 ? -47.913 -10.317 77.056 1.00 94.50 121 ALA A O 1
ATOM 890 N N . VAL A 1 122 ? -48.277 -12.198 78.233 1.00 94.62 122 VAL A N 1
ATOM 891 C CA . VAL A 1 122 ? -47.378 -13.057 77.441 1.00 94.62 122 VAL A CA 1
ATOM 892 C C . VAL A 1 122 ? -47.865 -13.195 75.998 1.00 94.62 122 VAL A C 1
ATOM 894 O O . VAL A 1 122 ? -47.066 -13.057 75.075 1.00 94.62 122 VAL A O 1
ATOM 897 N N . MET A 1 123 ? -49.168 -13.403 75.780 1.00 93.88 123 MET A N 1
ATOM 898 C CA . MET A 1 123 ? -49.745 -13.467 74.431 1.00 93.88 123 MET A CA 1
ATOM 899 C C . MET A 1 123 ? -49.541 -12.157 73.663 1.00 93.88 123 MET A C 1
ATOM 901 O O . MET A 1 123 ? -49.098 -12.189 72.518 1.00 93.88 123 MET A O 1
ATOM 905 N N . ARG A 1 124 ? -49.764 -11.001 74.305 1.00 94.62 124 ARG A N 1
ATOM 906 C CA . ARG A 1 124 ? -49.482 -9.688 73.698 1.00 94.62 124 ARG A CA 1
ATOM 907 C C . ARG A 1 124 ? -48.000 -9.484 73.398 1.00 94.62 124 ARG A C 1
ATOM 909 O O . ARG A 1 124 ? -47.670 -8.877 72.385 1.00 94.62 124 ARG A O 1
ATOM 916 N N . LEU A 1 125 ? -47.102 -9.978 74.252 1.00 93.25 125 LEU A N 1
ATOM 917 C CA . LEU A 1 125 ? -45.661 -9.907 74.006 1.00 93.25 125 LEU A CA 1
ATOM 918 C C . LEU A 1 125 ? -45.257 -10.765 72.800 1.00 93.25 125 LEU A C 1
ATOM 920 O O . LEU A 1 125 ? -44.490 -10.300 71.963 1.00 93.25 125 LEU A O 1
ATOM 924 N N . LEU A 1 126 ? -45.796 -11.984 72.685 1.00 90.44 126 LEU A N 1
ATOM 925 C CA . LEU A 1 126 ? -45.592 -12.856 71.524 1.00 90.44 126 LEU A CA 1
ATOM 926 C C . LEU A 1 126 ? -46.144 -12.224 70.244 1.00 90.44 126 LEU A C 1
ATOM 928 O O . LEU A 1 126 ? -45.472 -12.241 69.219 1.00 90.44 126 LEU A O 1
ATOM 932 N N . GLU A 1 127 ? -47.333 -11.628 70.307 1.00 88.88 127 GLU A N 1
ATOM 933 C CA . GLU A 1 127 ? -47.925 -10.896 69.188 1.00 88.88 127 GLU A CA 1
ATOM 934 C C . GLU A 1 127 ? -47.067 -9.686 68.799 1.00 88.88 127 GLU A C 1
ATOM 936 O O . GLU A 1 127 ? -46.747 -9.519 67.628 1.00 88.88 127 GLU A O 1
ATOM 941 N N . THR A 1 128 ? -46.592 -8.906 69.774 1.00 88.19 128 THR A N 1
ATOM 942 C CA . THR A 1 128 ? -45.663 -7.790 69.534 1.00 88.19 128 THR A CA 1
ATOM 943 C C . THR A 1 128 ? -44.363 -8.284 68.900 1.00 88.19 128 THR A C 1
ATOM 945 O O . THR A 1 128 ? -43.886 -7.683 67.947 1.00 88.19 128 THR A O 1
ATOM 948 N N . ALA A 1 129 ? -43.803 -9.404 69.368 1.00 86.69 129 ALA A N 1
ATOM 949 C CA . ALA A 1 129 ? -42.612 -10.004 68.773 1.00 86.69 129 ALA A CA 1
ATOM 950 C C . ALA A 1 129 ? -42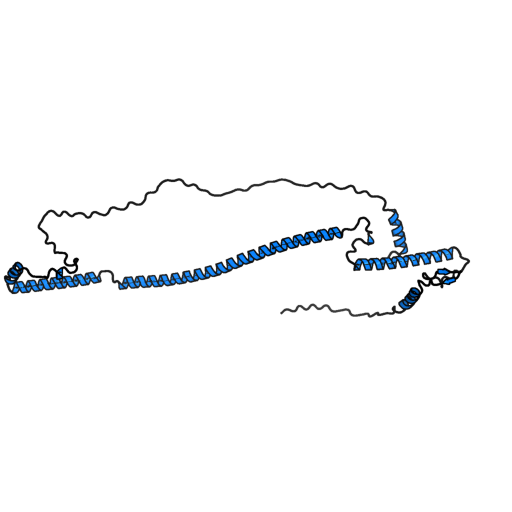.863 -10.457 67.327 1.00 86.69 129 ALA A C 1
ATOM 952 O O . ALA A 1 129 ? -42.015 -10.227 66.472 1.00 86.69 129 ALA A O 1
ATOM 953 N N . LEU A 1 130 ? -44.024 -11.052 67.028 1.00 85.38 130 LEU A N 1
ATOM 954 C CA . LEU A 1 130 ? -44.410 -11.433 65.665 1.00 85.38 130 LEU A CA 1
ATOM 955 C C . LEU A 1 130 ? -44.598 -10.213 64.754 1.00 85.38 130 LEU A C 1
ATOM 957 O O . LEU A 1 130 ? -44.121 -10.234 63.621 1.00 85.38 130 LEU A O 1
ATOM 961 N N . VAL A 1 131 ? -45.246 -9.155 65.251 1.00 84.00 131 VAL A N 1
ATOM 962 C CA . VAL A 1 131 ? -45.421 -7.884 64.535 1.00 84.00 131 VAL A CA 1
ATOM 963 C C . VAL A 1 131 ? -44.058 -7.262 64.236 1.00 84.00 131 VAL A C 1
ATOM 965 O O . VAL A 1 131 ? -43.750 -7.031 63.069 1.00 84.00 131 VAL A O 1
ATOM 968 N N . LEU A 1 132 ? -43.185 -7.113 65.238 1.00 81.12 132 LEU A N 1
ATOM 969 C CA . LEU A 1 132 ? -41.829 -6.578 65.062 1.00 81.12 132 LEU A CA 1
ATOM 970 C C . LEU A 1 132 ? -40.986 -7.418 64.088 1.00 81.12 132 LEU A C 1
ATOM 972 O O . LEU A 1 132 ? -40.252 -6.863 63.278 1.00 81.12 132 LEU A O 1
ATOM 976 N N . ASN A 1 133 ? -41.142 -8.745 64.099 1.00 77.88 133 ASN A N 1
ATOM 977 C CA . ASN A 1 133 ? -40.449 -9.648 63.175 1.00 77.88 133 ASN A CA 1
ATOM 978 C C . ASN A 1 133 ? -41.020 -9.608 61.739 1.00 77.88 133 ASN A C 1
ATOM 980 O O . ASN A 1 133 ? -40.420 -10.153 60.815 1.00 77.88 133 ASN A O 1
ATOM 984 N N . SER A 1 134 ? -42.188 -8.986 61.541 1.00 70.38 134 SER A N 1
ATOM 985 C CA . SER A 1 134 ? -42.812 -8.759 60.229 1.00 70.38 134 SER A CA 1
ATOM 986 C C . SER A 1 134 ? -42.606 -7.337 59.685 1.00 70.38 134 SER A C 1
ATOM 988 O O . SER A 1 134 ? -42.716 -7.127 58.475 1.00 70.38 134 SER A O 1
ATOM 990 N N . GLU A 1 135 ? -42.296 -6.373 60.561 1.00 61.03 135 GLU A N 1
ATOM 991 C CA . GLU A 1 135 ? -42.131 -4.950 60.231 1.00 61.03 135 GLU A CA 1
ATOM 992 C C . GLU A 1 135 ? -40.724 -4.577 59.737 1.00 61.03 135 GLU A C 1
ATOM 994 O O . GLU A 1 135 ? -40.560 -3.539 59.088 1.00 61.03 135 GLU A O 1
ATOM 999 N N . GLU A 1 136 ? -39.715 -5.432 59.934 1.00 57.78 136 GLU A N 1
ATOM 1000 C CA . GLU A 1 136 ? -38.442 -5.322 59.215 1.00 57.78 136 GLU A CA 1
ATOM 1001 C C . GLU A 1 136 ? -38.668 -5.668 57.734 1.00 57.78 136 GLU A C 1
ATOM 1003 O O . GLU A 1 136 ? -38.527 -6.812 57.316 1.00 57.78 136 GLU A O 1
ATOM 1008 N N . THR A 1 137 ? -39.082 -4.664 56.947 1.00 60.72 137 THR A N 1
ATOM 1009 C CA . THR A 1 137 ? -39.016 -4.595 55.472 1.00 60.72 137 THR A CA 1
ATOM 1010 C C . THR A 1 137 ? -39.159 -5.941 54.776 1.00 60.72 137 THR A C 1
ATOM 1012 O O . THR A 1 137 ? -38.159 -6.622 54.584 1.00 60.72 137 THR A O 1
ATOM 1015 N N . CYS A 1 138 ? -40.374 -6.294 54.334 1.00 64.88 138 CYS A N 1
ATOM 1016 C CA . CYS A 1 138 ? -40.657 -7.547 53.626 1.00 64.88 138 CYS A CA 1
ATOM 1017 C C . CYS A 1 138 ? -39.503 -7.933 52.667 1.00 64.88 138 CYS A C 1
ATOM 1019 O O . CYS A 1 138 ? -39.404 -7.373 51.564 1.00 64.88 138 CYS A O 1
ATOM 1021 N N . PRO A 1 139 ? -38.623 -8.879 53.053 1.00 75.75 139 PRO A N 1
ATOM 1022 C CA . PRO A 1 139 ? -37.344 -9.097 52.373 1.00 75.75 139 PRO A CA 1
ATOM 1023 C C . PRO A 1 139 ? -37.548 -9.585 50.936 1.00 75.75 139 PRO A C 1
ATOM 1025 O O . PRO A 1 139 ? -36.714 -9.383 50.059 1.00 75.75 139 PRO A O 1
ATOM 1028 N N . VAL A 1 140 ? -38.724 -10.148 50.655 1.00 82.12 140 VAL A N 1
ATOM 1029 C CA . VAL A 1 140 ? -39.172 -10.558 49.322 1.00 82.12 140 VAL A CA 1
ATOM 1030 C C . VAL A 1 140 ? -39.302 -9.370 48.362 1.00 82.12 140 VAL A C 1
ATOM 1032 O O . VAL A 1 140 ? -38.964 -9.496 47.185 1.00 82.12 140 VAL A O 1
ATOM 1035 N N . ALA A 1 141 ? -39.786 -8.213 48.823 1.00 84.69 141 ALA A N 1
ATOM 1036 C CA . ALA A 1 141 ? -39.943 -7.033 47.973 1.00 84.69 141 ALA A CA 1
ATOM 1037 C C . ALA A 1 141 ? -38.583 -6.428 47.600 1.00 84.69 141 ALA A C 1
ATOM 1039 O O . ALA A 1 141 ? -38.370 -6.037 46.449 1.00 84.69 141 ALA A O 1
ATOM 1040 N N . GLU A 1 142 ? -37.647 -6.388 48.547 1.00 87.31 142 GLU A N 1
ATOM 1041 C CA . GLU A 1 142 ? -36.271 -5.961 48.289 1.00 87.31 142 GLU A CA 1
ATOM 1042 C C . GLU A 1 142 ? -35.531 -6.947 47.388 1.00 87.31 142 GLU A C 1
ATOM 1044 O O . GLU A 1 142 ? -34.879 -6.527 46.432 1.00 87.31 142 GLU A O 1
ATOM 1049 N N . LEU A 1 143 ? -35.717 -8.252 47.605 1.00 89.94 143 LEU A N 1
ATOM 1050 C CA . LEU A 1 143 ? -35.157 -9.302 46.759 1.00 89.94 143 LEU A CA 1
ATOM 1051 C C . LEU A 1 143 ? -35.663 -9.180 45.318 1.00 89.94 143 LEU A C 1
ATOM 1053 O O . LEU A 1 143 ? -34.856 -9.204 44.392 1.00 89.94 143 LEU A O 1
ATOM 1057 N N . LYS A 1 144 ? -36.964 -8.944 45.109 1.00 92.62 144 LYS A N 1
ATOM 1058 C CA . LYS A 1 144 ? -37.527 -8.685 43.771 1.00 92.62 144 LYS A CA 1
ATOM 1059 C C . LYS A 1 144 ? -36.948 -7.420 43.132 1.00 92.62 144 LYS A C 1
ATOM 1061 O O . LYS A 1 144 ? -36.598 -7.437 41.954 1.00 92.62 144 LYS A O 1
ATOM 1066 N N . LYS A 1 145 ? -36.795 -6.328 43.895 1.00 94.44 145 LYS A N 1
ATOM 1067 C CA . LYS A 1 145 ? -36.142 -5.097 43.404 1.00 94.44 145 LYS A CA 1
ATOM 1068 C C . LYS A 1 145 ? -34.688 -5.356 43.003 1.00 94.44 145 LYS A C 1
ATOM 1070 O O . LYS A 1 145 ? -34.240 -4.847 41.977 1.00 94.44 145 LYS A O 1
ATOM 1075 N N . LEU A 1 146 ? -33.948 -6.132 43.794 1.00 95.06 146 LEU A N 1
ATOM 1076 C CA . LEU A 1 146 ? -32.566 -6.507 43.497 1.00 95.06 146 LEU A CA 1
ATOM 1077 C C . LEU A 1 146 ? -32.474 -7.442 42.290 1.00 95.06 146 LEU A C 1
ATOM 1079 O O . LEU A 1 146 ? -31.587 -7.251 41.463 1.00 95.06 146 LEU A O 1
ATOM 1083 N N . GLN A 1 147 ? -33.400 -8.391 42.139 1.00 96.75 147 GLN A N 1
ATOM 1084 C CA . GLN A 1 147 ? -33.493 -9.248 40.955 1.00 96.75 147 GLN A CA 1
ATOM 1085 C C . GLN A 1 147 ? -33.731 -8.426 39.687 1.00 96.75 147 GLN A C 1
ATOM 1087 O O . GLN A 1 147 ? -32.968 -8.568 38.737 1.00 96.75 147 GLN A O 1
ATOM 1092 N N . ALA A 1 148 ? -34.697 -7.504 39.700 1.00 97.12 148 ALA A N 1
ATOM 1093 C CA . ALA A 1 148 ? -34.969 -6.630 38.558 1.00 97.12 148 ALA A CA 1
ATOM 1094 C C . ALA A 1 148 ? -33.758 -5.750 38.195 1.00 97.12 148 ALA A C 1
ATOM 1096 O O . ALA A 1 148 ? -33.435 -5.566 37.021 1.00 97.12 148 ALA A O 1
ATOM 1097 N N . LYS A 1 149 ? -33.037 -5.229 39.199 1.00 97.44 149 LYS A N 1
ATOM 1098 C CA . LYS A 1 149 ? -31.779 -4.498 38.974 1.00 97.44 149 LYS A CA 1
ATOM 1099 C C . LYS A 1 149 ? -30.696 -5.394 38.370 1.00 97.44 149 LYS A C 1
ATOM 1101 O O . LYS A 1 149 ? -30.001 -4.950 37.465 1.00 97.44 149 LYS A O 1
ATOM 1106 N N . ASN A 1 150 ? -30.560 -6.631 38.846 1.00 97.31 150 ASN A N 1
ATOM 1107 C CA . ASN A 1 150 ? -29.599 -7.599 38.313 1.00 97.31 150 ASN A CA 1
ATOM 1108 C C . ASN A 1 150 ? -29.897 -7.946 36.853 1.00 97.31 150 ASN A C 1
ATOM 1110 O O . ASN A 1 150 ? -28.987 -7.987 36.034 1.00 97.31 150 ASN A O 1
ATOM 1114 N N . GLU A 1 151 ? -31.166 -8.157 36.515 1.00 98.25 151 GLU A N 1
ATOM 1115 C CA . GLU A 1 151 ? -31.592 -8.439 35.146 1.00 98.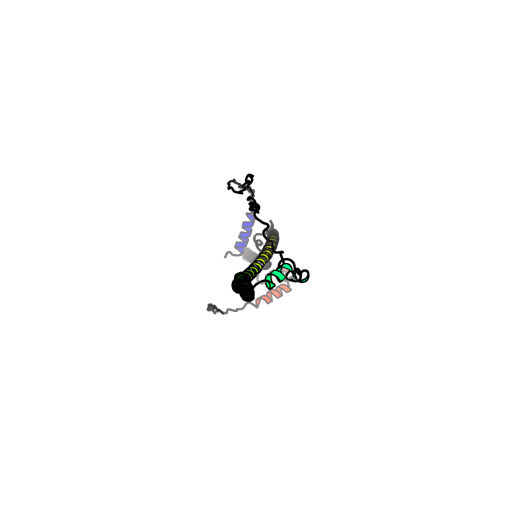25 151 GLU A CA 1
ATOM 1116 C C . GLU A 1 151 ? -31.305 -7.254 34.218 1.00 98.25 151 GLU A C 1
ATOM 1118 O O . GLU A 1 151 ? -30.684 -7.427 33.171 1.00 98.25 151 GLU A O 1
ATOM 1123 N N . LYS A 1 152 ? -31.626 -6.029 34.655 1.00 98.44 152 LYS A N 1
ATOM 1124 C CA . LYS A 1 152 ? -31.271 -4.811 33.916 1.00 98.44 152 LYS A CA 1
ATOM 1125 C C . LYS A 1 152 ? -29.759 -4.677 33.713 1.00 98.44 152 LYS A C 1
ATOM 1127 O O . LYS A 1 152 ? -29.318 -4.357 32.614 1.00 98.44 152 LYS A O 1
ATOM 1132 N N . LEU A 1 153 ? -28.964 -4.921 34.755 1.00 98.38 153 LEU A N 1
ATOM 1133 C CA . LEU A 1 153 ? -27.504 -4.860 34.658 1.00 98.38 153 LEU A CA 1
ATOM 1134 C C . LEU A 1 153 ? -26.950 -5.923 33.708 1.00 98.38 153 LEU A C 1
ATOM 1136 O O . LEU A 1 153 ? -26.040 -5.617 32.948 1.00 98.38 153 LEU A O 1
ATOM 1140 N N . ARG A 1 154 ? -27.513 -7.136 33.691 1.00 98.38 154 ARG A N 1
ATOM 1141 C CA . ARG A 1 154 ? -27.125 -8.178 32.726 1.00 98.38 154 ARG A CA 1
ATOM 1142 C C . ARG A 1 154 ? -27.356 -7.734 31.286 1.00 98.38 154 ARG A C 1
ATOM 1144 O O . ARG A 1 154 ? -26.472 -7.921 30.459 1.00 98.38 154 ARG A O 1
ATOM 1151 N N . VAL A 1 155 ? -28.494 -7.101 30.997 1.00 98.56 155 VAL A N 1
ATOM 1152 C CA . VAL A 1 155 ? -28.769 -6.554 29.658 1.00 98.56 155 VAL A CA 1
ATOM 1153 C C . VAL A 1 155 ? -27.726 -5.498 29.273 1.00 98.56 155 VAL A C 1
ATOM 1155 O O . VAL A 1 155 ? -27.159 -5.568 28.185 1.00 98.56 155 VAL A O 1
ATOM 1158 N N . GLU A 1 156 ? -27.404 -4.559 30.166 1.00 98.31 156 GLU A N 1
ATOM 1159 C CA . GLU A 1 156 ? -26.376 -3.544 29.883 1.00 98.31 156 GLU A CA 1
ATOM 1160 C C . GLU A 1 156 ? -24.977 -4.151 29.696 1.00 98.31 156 GLU A C 1
ATOM 1162 O O . GLU A 1 156 ? -24.249 -3.723 28.803 1.00 98.31 156 GLU A O 1
ATOM 1167 N N . VAL A 1 157 ? -24.612 -5.181 30.469 1.00 98.56 157 VAL A N 1
ATOM 1168 C CA . VAL A 1 157 ? -23.345 -5.911 30.286 1.00 98.56 157 VAL A CA 1
ATOM 1169 C C . VAL A 1 157 ? -23.280 -6.521 28.889 1.00 98.56 157 VAL A C 1
ATOM 1171 O O . VAL A 1 157 ? -22.334 -6.235 28.162 1.00 98.56 157 VAL A O 1
ATOM 1174 N N . THR A 1 158 ? -24.319 -7.245 28.459 1.00 98.44 158 THR A N 1
ATOM 1175 C CA . THR A 1 158 ? -24.338 -7.841 27.109 1.00 98.44 158 THR A CA 1
ATOM 1176 C C . THR A 1 158 ? -24.256 -6.789 26.000 1.00 98.44 158 THR A C 1
ATOM 1178 O O . THR A 1 158 ? -23.581 -6.983 24.991 1.00 98.44 158 THR A O 1
ATOM 1181 N N . LYS A 1 159 ? -24.888 -5.624 26.189 1.00 98.44 159 LYS A N 1
ATOM 1182 C CA . LYS A 1 159 ? -24.814 -4.512 25.235 1.00 98.44 159 LYS A CA 1
ATOM 1183 C C . LYS A 1 159 ? -23.396 -3.948 25.120 1.00 98.44 159 LYS A C 1
ATOM 1185 O O . LYS A 1 159 ? -22.942 -3.667 24.011 1.00 98.44 159 LYS A O 1
ATOM 1190 N N . VAL A 1 160 ? -22.705 -3.771 26.246 1.00 98.62 160 VAL A N 1
ATOM 1191 C CA . VAL A 1 160 ? -21.318 -3.284 26.269 1.00 98.62 160 VAL A CA 1
ATOM 1192 C C . VAL A 1 160 ? -20.359 -4.327 25.699 1.00 98.62 160 VAL A C 1
ATOM 1194 O O . VAL A 1 160 ? -19.460 -3.957 24.952 1.00 98.62 160 VAL A O 1
ATOM 1197 N N . GLU A 1 161 ? -20.562 -5.612 25.984 1.00 98.50 161 GLU A N 1
ATOM 1198 C CA . GLU A 1 161 ? -19.764 -6.709 25.419 1.00 98.50 161 GLU A CA 1
ATOM 1199 C C . GLU A 1 161 ? -19.860 -6.760 23.890 1.00 98.50 161 GLU A C 1
ATOM 1201 O O . GLU A 1 161 ? -18.836 -6.865 23.210 1.00 98.50 161 GLU A O 1
ATOM 1206 N N . ASN A 1 162 ? -21.067 -6.600 23.341 1.00 98.38 162 ASN A N 1
ATOM 1207 C CA . ASN A 1 162 ? -21.269 -6.518 21.894 1.00 98.38 162 ASN A CA 1
ATOM 1208 C C . ASN A 1 162 ? -20.555 -5.292 21.306 1.00 98.38 162 ASN A C 1
ATOM 1210 O O . ASN A 1 162 ? -19.756 -5.426 20.384 1.00 98.38 162 ASN A O 1
ATOM 1214 N N . ALA A 1 163 ? -20.748 -4.108 21.896 1.00 98.50 163 ALA A N 1
ATOM 1215 C CA . ALA A 1 163 ? -20.084 -2.887 21.433 1.00 98.50 163 ALA A CA 1
ATOM 1216 C C . ALA A 1 163 ? -18.547 -2.968 21.522 1.00 98.50 163 ALA A C 1
ATOM 1218 O O . ALA A 1 163 ? -17.837 -2.419 20.678 1.00 98.50 163 ALA A O 1
ATOM 1219 N N . PHE A 1 164 ? -18.021 -3.648 22.543 1.00 98.50 164 PHE A N 1
ATOM 1220 C CA . PHE A 1 164 ? -16.589 -3.875 22.698 1.00 98.50 164 PHE A CA 1
ATOM 1221 C C . PHE A 1 164 ? -16.051 -4.844 21.641 1.00 98.50 164 PHE A C 1
ATOM 1223 O O . PHE A 1 164 ? -14.951 -4.635 21.130 1.00 98.50 164 PHE A O 1
ATOM 1230 N N . SER A 1 165 ? -16.829 -5.866 21.280 1.00 98.56 165 SER A N 1
ATOM 1231 C CA . SER A 1 165 ? -16.490 -6.802 20.204 1.00 98.56 165 SER A CA 1
ATOM 1232 C C . SER A 1 165 ? -16.441 -6.092 18.847 1.00 98.56 165 SER A C 1
ATOM 1234 O O . SER A 1 165 ? -15.432 -6.196 18.152 1.00 98.56 165 SER A O 1
ATOM 1236 N N . ASP A 1 166 ? -17.438 -5.255 18.536 1.00 98.50 166 ASP A N 1
ATOM 1237 C CA . ASP A 1 166 ? -17.452 -4.428 17.318 1.00 98.50 166 ASP A CA 1
ATOM 1238 C C . ASP A 1 166 ? -16.249 -3.472 17.254 1.00 98.50 166 ASP A C 1
ATOM 1240 O O . ASP A 1 166 ? -15.666 -3.231 16.194 1.00 98.50 166 ASP A O 1
ATOM 1244 N N . TYR A 1 167 ? -15.881 -2.869 18.390 1.00 98.50 167 TYR A N 1
ATOM 1245 C CA . TYR A 1 167 ? -14.725 -1.978 18.461 1.00 98.50 167 TYR A CA 1
ATOM 1246 C C . TYR A 1 167 ? -13.412 -2.736 18.253 1.00 98.50 167 TYR A C 1
ATOM 1248 O O . TYR A 1 167 ? -12.532 -2.252 17.539 1.00 98.50 167 TYR A O 1
ATOM 1256 N N . ARG A 1 168 ? -13.280 -3.922 18.855 1.00 98.56 168 ARG A N 1
ATOM 1257 C CA . ARG A 1 168 ? -12.110 -4.789 18.693 1.00 98.56 168 ARG A CA 1
ATOM 1258 C C . ARG A 1 168 ? -11.901 -5.157 17.225 1.00 98.56 168 ARG A C 1
ATOM 1260 O O . ARG A 1 168 ? -10.797 -4.965 16.731 1.00 98.56 168 ARG A O 1
ATOM 1267 N N . GLU A 1 169 ? -12.944 -5.598 16.526 1.00 98.56 169 GLU A N 1
ATOM 1268 C CA . GLU A 1 169 ? -12.858 -5.946 15.101 1.00 98.56 169 GLU A CA 1
ATOM 1269 C C . GLU A 1 169 ? -12.421 -4.741 14.250 1.00 98.56 169 GLU A C 1
ATOM 1271 O O . GLU A 1 169 ? -11.486 -4.826 13.452 1.00 98.56 169 GLU A O 1
ATOM 1276 N N . LYS A 1 170 ? -13.019 -3.563 14.483 1.00 98.38 170 LYS A N 1
ATOM 1277 C CA . LYS A 1 170 ? -12.605 -2.317 13.810 1.00 98.38 170 LYS A CA 1
ATOM 1278 C C . LYS A 1 170 ? -11.143 -1.969 14.081 1.00 98.38 170 LYS A C 1
ATOM 1280 O O . LYS A 1 170 ? -10.447 -1.496 13.181 1.00 98.38 170 LYS A O 1
ATOM 1285 N N . HIS A 1 171 ? -10.680 -2.176 15.310 1.00 98.38 171 HIS A N 1
ATOM 1286 C CA . HIS A 1 171 ? -9.294 -1.929 15.680 1.00 98.38 171 HIS A CA 1
ATOM 1287 C C . HIS A 1 171 ? -8.338 -2.913 14.992 1.00 98.38 171 HIS A C 1
ATOM 1289 O O . HIS A 1 171 ? -7.305 -2.484 14.483 1.00 98.38 171 HIS A O 1
ATOM 1295 N N . GLU A 1 172 ? -8.695 -4.195 14.901 1.00 98.44 172 GLU A N 1
ATOM 1296 C CA . GLU A 1 172 ? -7.917 -5.205 14.172 1.00 98.44 172 GLU A CA 1
ATOM 1297 C C . GLU A 1 172 ? -7.766 -4.832 12.690 1.00 98.44 172 GLU A C 1
ATOM 1299 O O . GLU A 1 172 ? -6.648 -4.824 12.167 1.00 98.44 172 GLU A O 1
ATOM 1304 N N . ILE A 1 173 ? -8.852 -4.399 12.038 1.00 98.50 173 ILE A N 1
ATOM 1305 C CA . ILE A 1 173 ? -8.809 -3.894 10.656 1.00 98.50 173 ILE A CA 1
ATOM 1306 C C . ILE A 1 173 ? -7.890 -2.669 10.551 1.00 98.50 173 ILE A C 1
ATOM 1308 O O . ILE A 1 173 ? -7.053 -2.590 9.650 1.00 98.50 173 ILE A O 1
ATOM 1312 N N . GLN A 1 174 ? -8.004 -1.711 11.477 1.00 98.31 174 GLN A N 1
ATOM 1313 C CA . GLN A 1 174 ? -7.169 -0.508 11.475 1.00 98.31 174 GLN A CA 1
ATOM 1314 C C . GLN A 1 174 ? -5.675 -0.839 11.611 1.00 98.31 174 GLN A C 1
ATOM 1316 O O . GLN A 1 174 ? -4.851 -0.264 10.897 1.00 98.31 174 GLN A O 1
ATOM 1321 N N . VAL A 1 175 ? -5.317 -1.770 12.496 1.00 98.56 175 VAL A N 1
ATOM 1322 C CA . VAL A 1 175 ? -3.934 -2.242 12.670 1.00 98.56 175 VAL A CA 1
ATOM 1323 C C . VAL A 1 175 ? -3.428 -2.934 11.402 1.00 98.56 175 VAL A C 1
ATOM 1325 O O . VAL A 1 175 ? -2.292 -2.684 10.980 1.00 98.56 175 VAL A O 1
ATOM 1328 N N . GLY A 1 176 ? -4.275 -3.739 10.753 1.00 98.56 176 GLY A N 1
ATOM 1329 C CA . GLY A 1 176 ? -3.976 -4.373 9.468 1.00 98.56 176 GLY A CA 1
ATOM 1330 C C . GLY A 1 176 ? -3.658 -3.348 8.376 1.00 98.56 176 GLY A C 1
ATOM 1331 O O . GLY A 1 176 ? -2.593 -3.408 7.760 1.00 98.56 176 GLY A O 1
ATOM 1332 N N . LEU A 1 177 ? -4.516 -2.337 8.214 1.00 98.56 177 LEU A N 1
ATOM 1333 C CA . LEU A 1 177 ? -4.321 -1.256 7.241 1.00 98.56 177 LEU A CA 1
ATOM 1334 C C . LEU A 1 177 ? -3.045 -0.444 7.508 1.00 98.56 177 LEU A C 1
ATOM 1336 O O . LEU A 1 177 ? -2.323 -0.092 6.573 1.00 98.56 177 LEU A O 1
ATOM 1340 N N . VAL A 1 178 ? -2.735 -0.143 8.774 1.00 98.62 178 VAL A N 1
ATOM 1341 C CA . VAL A 1 178 ? -1.499 0.575 9.135 1.00 98.62 178 VAL A CA 1
ATOM 1342 C C . VAL A 1 178 ? -0.261 -0.248 8.774 1.00 98.62 178 VAL A C 1
ATOM 1344 O O . VAL A 1 178 ? 0.698 0.313 8.237 1.00 98.62 178 VAL A O 1
ATOM 1347 N N . SER A 1 179 ? -0.296 -1.559 9.015 1.00 98.50 179 SER A N 1
ATOM 1348 C CA . SER A 1 179 ? 0.797 -2.476 8.677 1.00 98.50 179 SER A CA 1
ATOM 1349 C C . SER A 1 179 ? 1.000 -2.585 7.163 1.00 98.50 179 SER A C 1
ATOM 1351 O O . SER A 1 179 ? 2.124 -2.433 6.683 1.00 98.50 179 SER A O 1
ATOM 1353 N N . GLU A 1 180 ? -0.080 -2.753 6.393 1.00 98.50 180 GLU A N 1
ATOM 1354 C CA . GLU A 1 180 ? -0.023 -2.812 4.926 1.00 98.50 180 GLU A CA 1
ATOM 1355 C C . GLU A 1 180 ? 0.494 -1.497 4.328 1.00 98.50 180 GLU A C 1
ATOM 1357 O O . GLU A 1 180 ? 1.348 -1.496 3.439 1.00 98.50 180 GLU A O 1
ATOM 1362 N N . ARG A 1 181 ? 0.043 -0.353 4.857 1.00 98.56 181 ARG A N 1
ATOM 1363 C CA . ARG A 1 181 ? 0.558 0.961 4.454 1.00 98.56 181 ARG A CA 1
ATOM 1364 C C . ARG A 1 181 ? 2.055 1.091 4.748 1.00 98.56 181 ARG A C 1
ATOM 1366 O O . ARG A 1 181 ? 2.783 1.662 3.936 1.00 98.56 181 ARG A O 1
ATOM 1373 N N . GLY A 1 182 ? 2.522 0.555 5.877 1.00 98.38 182 GLY A N 1
ATOM 1374 C CA . GLY A 1 182 ? 3.944 0.480 6.216 1.00 98.38 182 GLY A CA 1
ATOM 1375 C C . GLY A 1 182 ? 4.746 -0.327 5.191 1.00 98.38 182 GLY A C 1
ATOM 1376 O O . GLY A 1 182 ? 5.744 0.171 4.672 1.00 98.38 182 GLY A O 1
ATOM 1377 N N . ALA A 1 183 ? 4.264 -1.518 4.826 1.00 98.56 183 ALA A N 1
ATOM 1378 C CA . ALA A 1 183 ? 4.889 -2.363 3.806 1.00 98.56 183 ALA A CA 1
ATOM 1379 C C . ALA A 1 183 ? 4.937 -1.677 2.429 1.00 98.56 183 ALA A C 1
ATOM 1381 O O . ALA A 1 183 ? 5.994 -1.625 1.802 1.00 98.56 183 ALA A O 1
ATOM 1382 N N . LYS A 1 184 ? 3.830 -1.060 1.991 1.00 98.56 184 LYS A N 1
ATOM 1383 C CA . LYS A 1 184 ? 3.786 -0.292 0.732 1.00 98.56 184 LYS A CA 1
ATOM 1384 C C . LYS A 1 184 ? 4.754 0.891 0.740 1.00 98.56 184 LYS A C 1
ATOM 1386 O O . LYS A 1 184 ? 5.388 1.169 -0.271 1.00 98.56 184 LYS A O 1
ATOM 1391 N N . THR A 1 185 ? 4.907 1.570 1.877 1.00 98.44 185 THR A N 1
ATOM 1392 C CA . THR A 1 185 ? 5.864 2.681 2.013 1.00 98.44 185 THR A CA 1
ATOM 1393 C C . THR A 1 185 ? 7.309 2.196 1.857 1.00 98.44 185 THR A C 1
ATOM 1395 O O . THR A 1 185 ? 8.104 2.853 1.186 1.00 98.44 185 THR A O 1
ATOM 1398 N N . ALA A 1 186 ? 7.644 1.034 2.426 1.00 98.50 186 ALA A N 1
ATOM 1399 C CA . ALA A 1 186 ? 8.962 0.425 2.264 1.00 98.50 186 ALA A CA 1
ATOM 1400 C C . ALA A 1 186 ? 9.233 0.017 0.805 1.00 98.50 186 ALA A C 1
ATOM 1402 O O . ALA A 1 186 ? 10.319 0.282 0.290 1.00 98.50 186 ALA A O 1
ATOM 1403 N N . GLU A 1 187 ? 8.240 -0.552 0.116 1.00 98.50 187 GLU A N 1
ATOM 1404 C CA . GLU A 1 187 ? 8.382 -0.922 -1.297 1.00 98.50 187 GLU A CA 1
ATOM 1405 C C . GLU A 1 187 ? 8.548 0.305 -2.205 1.00 98.50 187 GLU A C 1
ATOM 1407 O O . GLU A 1 187 ? 9.401 0.308 -3.089 1.00 98.50 187 GLU A O 1
ATOM 1412 N N . ILE A 1 188 ? 7.818 1.397 -1.942 1.00 98.50 188 ILE A N 1
ATOM 1413 C CA . ILE A 1 188 ? 8.017 2.673 -2.650 1.00 98.50 188 ILE A CA 1
ATOM 1414 C C . ILE A 1 188 ? 9.448 3.185 -2.456 1.00 98.50 188 ILE A C 1
ATOM 1416 O O . ILE A 1 188 ? 10.068 3.641 -3.418 1.00 98.50 188 ILE A O 1
ATOM 1420 N N . ALA A 1 189 ? 9.996 3.105 -1.239 1.00 98.56 189 ALA A N 1
ATOM 1421 C CA . ALA A 1 189 ? 11.374 3.516 -0.979 1.00 98.56 189 ALA A CA 1
ATOM 1422 C C . ALA A 1 189 ? 12.381 2.658 -1.766 1.00 98.56 189 ALA A C 1
ATOM 1424 O O . ALA A 1 189 ? 13.289 3.207 -2.3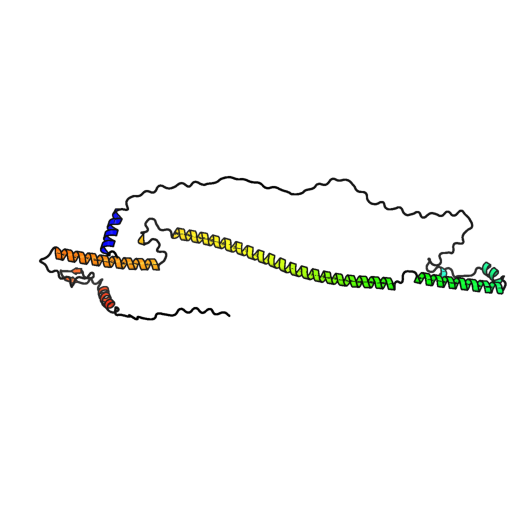91 1.00 98.56 189 ALA A O 1
ATOM 1425 N N . ARG A 1 190 ? 12.179 1.333 -1.810 1.00 98.69 190 ARG A N 1
ATOM 1426 C CA . ARG A 1 190 ? 13.008 0.400 -2.591 1.00 98.69 190 ARG A CA 1
ATOM 1427 C C . ARG A 1 190 ? 12.974 0.723 -4.087 1.00 98.69 190 ARG A C 1
ATOM 1429 O O . ARG A 1 190 ? 14.025 0.895 -4.698 1.00 98.69 190 ARG A O 1
ATOM 1436 N N . LEU A 1 191 ? 11.775 0.853 -4.659 1.00 98.69 191 LEU A N 1
ATOM 1437 C CA . LEU A 1 191 ? 11.581 1.180 -6.076 1.00 98.69 191 LEU A CA 1
ATOM 1438 C C . LEU A 1 191 ? 12.142 2.560 -6.437 1.00 98.69 191 LEU A C 1
ATOM 1440 O O . LEU A 1 191 ? 12.650 2.758 -7.537 1.00 98.69 191 LEU A O 1
ATOM 1444 N N . THR A 1 192 ? 12.083 3.521 -5.514 1.00 98.62 192 THR A N 1
ATOM 1445 C CA . THR A 1 192 ? 12.656 4.856 -5.728 1.00 98.62 192 THR A CA 1
ATOM 1446 C C . THR A 1 192 ? 14.176 4.798 -5.866 1.00 98.62 192 THR A C 1
ATOM 1448 O O . THR A 1 192 ? 14.729 5.478 -6.734 1.00 98.62 192 THR A O 1
ATOM 1451 N N . GLU A 1 193 ? 14.844 3.978 -5.052 1.00 98.44 193 GLU A N 1
ATOM 1452 C CA . GLU A 1 193 ? 16.294 3.787 -5.145 1.00 98.44 193 GLU A CA 1
ATOM 1453 C C . GLU A 1 193 ? 16.683 3.023 -6.417 1.00 98.44 193 GLU A C 1
ATOM 1455 O O . GLU A 1 193 ? 17.603 3.427 -7.124 1.00 98.44 193 GLU A O 1
ATOM 1460 N N . GLU A 1 194 ? 15.935 1.977 -6.775 1.00 98.56 194 GLU A N 1
ATOM 1461 C CA . GLU A 1 194 ? 16.146 1.239 -8.026 1.00 98.56 194 GLU A CA 1
ATOM 1462 C C . GLU A 1 194 ? 15.999 2.150 -9.252 1.00 98.56 194 GLU A C 1
ATOM 1464 O O . GLU A 1 194 ? 16.871 2.176 -10.120 1.00 98.56 194 GLU A O 1
ATOM 1469 N N . ARG A 1 195 ? 14.953 2.985 -9.288 1.00 98.25 195 ARG A N 1
ATOM 1470 C CA . ARG A 1 195 ? 14.764 3.985 -10.346 1.00 98.25 195 ARG A CA 1
ATOM 1471 C C . ARG A 1 195 ? 15.943 4.955 -10.421 1.00 98.25 195 ARG A C 1
ATOM 1473 O O . ARG A 1 195 ? 16.357 5.321 -11.516 1.00 98.25 195 ARG A O 1
ATOM 1480 N N . LYS A 1 196 ? 16.477 5.395 -9.279 1.00 98.56 196 LYS A N 1
ATOM 1481 C CA . LYS A 1 196 ? 17.641 6.290 -9.241 1.00 98.56 196 LYS A CA 1
ATOM 1482 C C . LYS A 1 196 ? 18.883 5.607 -9.823 1.00 98.56 196 LYS A C 1
ATOM 1484 O O . LYS A 1 196 ? 19.545 6.205 -10.665 1.00 98.56 196 LYS A O 1
ATOM 1489 N N . LYS A 1 197 ? 19.146 4.350 -9.453 1.00 98.50 197 LYS A N 1
ATOM 1490 C CA . LYS A 1 197 ? 20.246 3.554 -10.019 1.00 98.50 197 LYS A CA 1
ATOM 1491 C C . LYS A 1 197 ? 20.113 3.402 -11.534 1.00 98.50 197 LYS A C 1
ATOM 1493 O O . LYS A 1 197 ? 21.060 3.671 -12.262 1.00 98.50 197 LYS A O 1
ATOM 1498 N N . LEU A 1 198 ? 18.921 3.047 -12.014 1.00 98.31 198 LEU A N 1
ATOM 1499 C CA . LEU A 1 198 ? 18.652 2.939 -13.450 1.00 98.31 198 LEU A CA 1
ATOM 1500 C C . LEU A 1 198 ? 18.833 4.279 -14.173 1.00 98.31 198 LEU A C 1
ATOM 1502 O O . LEU A 1 198 ? 19.326 4.311 -15.294 1.00 98.31 198 LEU A O 1
ATOM 1506 N N . GLN A 1 199 ? 18.478 5.396 -13.537 1.00 98.31 199 GLN A N 1
ATOM 1507 C CA . GLN A 1 199 ? 18.691 6.727 -14.101 1.00 98.31 199 GLN A CA 1
ATOM 1508 C C . GLN A 1 199 ? 20.184 7.086 -14.204 1.00 98.31 199 GLN A C 1
ATOM 1510 O O . GLN A 1 199 ? 20.595 7.696 -15.191 1.00 98.31 199 GLN A O 1
ATOM 1515 N N . GLU A 1 200 ? 21.000 6.698 -13.220 1.00 97.75 200 GLU A N 1
ATOM 1516 C CA . GLU A 1 200 ? 22.462 6.854 -13.262 1.00 97.75 200 GLU A CA 1
ATOM 1517 C C . GLU A 1 200 ? 23.092 5.983 -14.365 1.00 97.75 200 GLU A C 1
ATOM 1519 O O . GLU A 1 200 ? 23.943 6.457 -15.123 1.00 97.75 200 GLU A O 1
ATOM 1524 N N . GLU A 1 201 ? 22.635 4.735 -14.506 1.00 97.94 201 GLU A N 1
ATOM 1525 C CA . GLU A 1 201 ? 23.073 3.819 -15.567 1.00 97.94 201 GLU A CA 1
ATOM 1526 C C . GLU A 1 201 ? 22.694 4.347 -16.957 1.00 97.94 201 GLU A C 1
ATOM 1528 O O . GLU A 1 201 ? 23.540 4.380 -17.850 1.00 97.94 201 GLU A O 1
ATOM 1533 N N . LEU A 1 202 ? 21.466 4.845 -17.131 1.00 96.81 202 LEU A N 1
ATOM 1534 C CA . LEU A 1 202 ? 21.003 5.444 -18.385 1.00 96.81 202 LEU A CA 1
ATOM 1535 C C . LEU A 1 202 ? 21.823 6.693 -18.737 1.00 96.81 202 LEU A C 1
ATOM 1537 O O . LEU A 1 202 ? 22.250 6.835 -19.880 1.00 96.81 202 LEU A O 1
ATOM 1541 N N . GLY A 1 203 ? 22.115 7.561 -17.762 1.00 96.19 203 GLY A N 1
ATOM 1542 C CA . GLY A 1 203 ? 22.985 8.722 -17.972 1.00 96.19 203 GLY A CA 1
ATOM 1543 C C . GLY A 1 203 ? 24.412 8.333 -18.375 1.00 96.19 203 GLY A C 1
ATOM 1544 O O . GLY A 1 203 ? 24.985 8.940 -19.278 1.00 96.19 203 GLY A O 1
ATOM 1545 N N . THR A 1 204 ? 24.967 7.287 -17.756 1.00 96.81 204 THR A N 1
ATOM 1546 C CA . THR A 1 204 ? 26.288 6.741 -18.115 1.00 96.81 204 THR A CA 1
ATOM 1547 C C . THR A 1 204 ? 26.288 6.183 -19.535 1.00 96.81 204 THR A C 1
ATOM 1549 O O . THR A 1 204 ? 27.198 6.463 -20.313 1.00 96.81 204 THR A O 1
ATOM 1552 N N . LEU A 1 205 ? 25.243 5.436 -19.897 1.00 94.62 205 LEU A N 1
ATOM 1553 C CA . LEU A 1 205 ? 25.087 4.883 -21.235 1.00 94.62 205 LEU A CA 1
ATOM 1554 C C . LEU A 1 205 ? 24.941 5.996 -22.281 1.00 94.62 205 LEU A C 1
ATOM 1556 O O . LEU A 1 205 ? 25.637 5.972 -23.290 1.00 94.62 205 LEU A O 1
ATOM 1560 N N . GLN A 1 206 ? 24.124 7.019 -22.019 1.00 91.62 206 GLN A N 1
ATOM 1561 C CA . GLN A 1 206 ? 24.007 8.191 -22.893 1.00 91.62 206 GLN A CA 1
ATOM 1562 C C . GLN A 1 206 ? 25.340 8.919 -23.082 1.00 91.62 206 GLN A C 1
ATOM 1564 O O . GLN A 1 206 ? 25.656 9.297 -24.205 1.00 91.62 206 GLN A O 1
ATOM 1569 N N . LEU A 1 207 ? 26.133 9.080 -22.017 1.00 91.25 207 LEU A N 1
ATOM 1570 C CA . LEU A 1 207 ? 27.492 9.628 -22.098 1.00 91.25 207 LEU A CA 1
ATOM 1571 C C . LEU A 1 207 ? 28.414 8.757 -22.959 1.00 91.25 207 LEU A C 1
ATOM 1573 O O . LEU A 1 207 ? 29.217 9.294 -23.705 1.00 91.25 207 LEU A O 1
ATOM 1577 N N . SER A 1 208 ? 28.293 7.430 -22.896 1.00 87.06 208 SER A N 1
ATOM 1578 C CA . SER A 1 208 ? 29.072 6.534 -23.765 1.00 87.06 208 SER A CA 1
ATOM 1579 C C . SER A 1 208 ? 28.612 6.530 -25.227 1.00 87.06 208 SER A C 1
ATOM 1581 O O . SER A 1 208 ? 29.379 6.148 -26.100 1.00 87.06 208 SER A O 1
ATOM 1583 N N . MET A 1 209 ? 27.374 6.958 -25.493 1.00 85.75 209 MET A N 1
ATOM 1584 C CA . MET A 1 209 ? 26.811 7.088 -26.840 1.00 85.75 209 MET A CA 1
ATOM 1585 C C . MET A 1 209 ? 26.998 8.491 -27.435 1.00 85.75 209 MET A C 1
ATOM 1587 O O . MET A 1 209 ? 26.455 8.773 -28.504 1.00 85.75 209 MET A O 1
ATOM 1591 N N . THR A 1 210 ? 27.705 9.406 -26.757 1.00 83.50 210 THR A N 1
ATOM 1592 C CA . THR A 1 210 ? 27.966 10.726 -27.337 1.00 83.50 210 THR A CA 1
ATOM 1593 C C . THR A 1 210 ? 28.892 10.598 -28.542 1.00 83.50 210 THR A C 1
ATOM 1595 O O . THR A 1 210 ? 29.909 9.918 -28.418 1.00 83.50 210 THR A O 1
ATOM 1598 N N . PRO A 1 211 ? 28.589 11.285 -29.656 1.00 82.75 211 PRO A N 1
ATOM 1599 C CA . PRO A 1 211 ? 29.441 11.268 -30.832 1.00 82.75 211 PRO A CA 1
ATOM 1600 C C . PRO A 1 211 ? 30.869 11.725 -30.544 1.00 82.75 211 PRO A C 1
ATOM 1602 O O . PRO A 1 211 ? 31.063 12.725 -29.843 1.00 82.75 211 PRO A O 1
ATOM 1605 N N . ASP A 1 212 ? 31.847 11.045 -31.133 1.00 83.25 212 ASP A N 1
ATOM 1606 C CA . ASP A 1 212 ? 33.251 11.455 -31.059 1.00 83.25 212 ASP A CA 1
ATOM 1607 C C . ASP A 1 212 ? 33.503 12.722 -31.905 1.00 83.25 212 ASP A C 1
ATOM 1609 O O . ASP A 1 212 ? 32.773 13.020 -32.856 1.00 83.25 212 ASP A O 1
ATOM 1613 N N . GLU A 1 213 ? 34.548 13.499 -31.577 1.00 82.44 213 GLU A N 1
ATOM 1614 C CA . GLU A 1 213 ? 34.858 14.759 -32.288 1.00 82.44 213 GLU A CA 1
ATOM 1615 C C . GLU A 1 213 ? 35.086 14.552 -33.796 1.00 82.44 213 GLU A C 1
ATOM 1617 O O . GLU A 1 213 ? 34.706 15.408 -34.600 1.00 82.44 213 GLU A O 1
ATOM 1622 N N . ASP A 1 214 ? 35.642 13.398 -34.170 1.00 85.31 214 ASP A N 1
ATOM 1623 C CA . ASP A 1 214 ? 35.949 13.022 -35.551 1.00 85.31 214 ASP A CA 1
ATOM 1624 C C . ASP A 1 214 ? 34.813 12.231 -36.233 1.00 85.31 214 ASP A C 1
ATOM 1626 O O . ASP A 1 214 ? 34.980 11.736 -37.351 1.00 85.31 214 ASP A O 1
ATOM 1630 N N . GLU A 1 215 ? 33.644 12.105 -35.592 1.00 83.56 215 GLU A N 1
ATOM 1631 C CA . GLU A 1 215 ? 32.532 11.338 -36.149 1.00 83.56 215 GLU A CA 1
ATOM 1632 C C . GLU A 1 215 ? 31.891 12.064 -37.349 1.00 83.56 215 GLU A C 1
ATOM 1634 O O . GLU A 1 215 ? 31.397 13.198 -37.210 1.00 83.56 215 GLU A O 1
ATOM 1639 N N . PRO A 1 216 ? 31.851 11.428 -38.539 1.00 83.12 216 PRO A N 1
ATOM 1640 C CA . PRO A 1 216 ? 31.289 12.047 -39.729 1.00 83.12 216 PRO A CA 1
ATOM 1641 C C . PRO A 1 216 ? 29.781 12.255 -39.571 1.00 83.12 216 PRO A C 1
ATOM 1643 O O . PRO A 1 216 ? 29.071 11.413 -39.031 1.00 83.12 216 PRO A O 1
ATOM 1646 N N . GLU A 1 217 ? 29.261 13.357 -40.118 1.00 82.31 217 GLU A N 1
ATOM 1647 C CA . GLU A 1 217 ? 27.835 13.710 -40.019 1.00 82.31 217 GLU A CA 1
ATOM 1648 C C . GLU A 1 217 ? 26.904 12.598 -40.534 1.00 82.31 217 GLU A C 1
ATOM 1650 O O . GLU A 1 217 ? 25.821 12.406 -39.996 1.00 82.31 217 GLU A O 1
ATOM 1655 N N . ALA A 1 218 ? 27.356 11.815 -41.519 1.00 81.44 218 ALA A N 1
ATOM 1656 C CA . ALA A 1 218 ? 26.615 10.681 -42.069 1.00 81.44 218 ALA A CA 1
ATOM 1657 C C . ALA A 1 218 ? 26.510 9.463 -41.130 1.00 81.44 218 ALA A C 1
ATOM 1659 O O . ALA A 1 218 ? 25.673 8.599 -41.391 1.00 81.44 218 ALA A O 1
ATOM 1660 N N . ALA A 1 219 ? 27.356 9.380 -40.096 1.00 81.19 219 ALA A N 1
ATOM 1661 C CA . ALA A 1 219 ? 27.326 8.329 -39.077 1.00 81.19 219 ALA A CA 1
ATOM 1662 C C . ALA A 1 219 ? 26.567 8.749 -37.806 1.00 81.19 219 ALA A C 1
ATOM 1664 O O . ALA A 1 219 ? 26.131 7.889 -37.040 1.00 81.19 219 ALA A O 1
ATOM 1665 N N . ARG A 1 220 ? 26.338 10.057 -37.620 1.00 82.06 220 ARG A N 1
ATOM 1666 C CA . ARG A 1 220 ? 25.634 10.576 -36.446 1.00 82.06 220 ARG A CA 1
ATOM 1667 C C . ARG A 1 220 ? 24.203 10.064 -36.398 1.00 82.06 220 ARG A C 1
ATOM 1669 O O . ARG A 1 220 ? 23.434 10.241 -37.340 1.00 82.06 220 ARG A O 1
ATOM 1676 N N . GLY A 1 221 ? 23.831 9.503 -35.252 1.00 80.19 221 GLY A N 1
ATOM 1677 C CA . GLY A 1 221 ? 22.477 9.010 -35.005 1.00 80.19 221 GLY A CA 1
ATOM 1678 C C . GLY A 1 221 ? 22.218 7.586 -35.494 1.00 80.19 221 GLY A C 1
ATOM 1679 O O . GLY A 1 221 ? 21.096 7.118 -35.336 1.00 80.19 221 GLY A O 1
ATOM 1680 N N . LEU A 1 222 ? 23.230 6.883 -36.021 1.00 88.44 222 LEU A N 1
ATOM 1681 C CA . LEU A 1 222 ? 23.156 5.438 -36.250 1.00 88.44 222 LEU A CA 1
ATOM 1682 C C . LEU A 1 222 ? 23.259 4.728 -34.897 1.00 88.44 222 LEU A C 1
ATOM 1684 O O . LEU A 1 222 ? 24.342 4.441 -34.390 1.00 88.44 222 LEU A O 1
ATOM 1688 N N . SER A 1 223 ? 22.108 4.505 -34.277 1.00 85.44 223 SER A N 1
ATOM 1689 C CA . SER A 1 223 ? 22.000 3.958 -32.923 1.00 85.44 223 SER A CA 1
ATOM 1690 C C . SER A 1 223 ? 21.862 2.437 -32.914 1.00 85.44 223 SER A C 1
ATOM 1692 O O . SER A 1 223 ? 22.099 1.790 -31.893 1.00 85.44 223 SER A O 1
ATOM 1694 N N . THR A 1 224 ? 21.502 1.854 -34.059 1.00 89.25 224 THR A N 1
ATOM 1695 C CA . THR A 1 224 ? 21.304 0.415 -34.214 1.00 89.25 224 THR A CA 1
ATOM 1696 C C . THR A 1 224 ? 22.199 -0.174 -35.301 1.00 89.25 224 THR A C 1
ATOM 1698 O O . THR A 1 224 ? 22.578 0.477 -36.276 1.00 89.25 224 THR A O 1
ATOM 1701 N N . ARG A 1 225 ? 22.502 -1.472 -35.173 1.00 92.94 225 ARG A N 1
ATOM 1702 C CA . ARG A 1 225 ? 23.235 -2.225 -36.203 1.00 92.94 225 ARG A CA 1
ATOM 1703 C C . ARG A 1 225 ? 22.506 -2.216 -37.553 1.00 92.94 225 ARG A C 1
ATOM 1705 O O . ARG A 1 225 ? 23.169 -2.239 -38.582 1.00 92.94 225 ARG A O 1
ATOM 1712 N N . ALA A 1 226 ? 21.174 -2.209 -37.551 1.00 93.44 226 ALA A N 1
ATOM 1713 C CA . ALA A 1 226 ? 20.374 -2.204 -38.774 1.00 93.44 226 ALA A CA 1
ATOM 1714 C C . ALA A 1 226 ? 20.551 -0.894 -39.555 1.00 93.44 226 ALA A C 1
ATOM 1716 O O . ALA A 1 226 ? 20.907 -0.944 -40.728 1.00 93.44 226 ALA A O 1
ATOM 1717 N N . GLU A 1 227 ? 20.416 0.252 -38.877 1.00 92.38 227 GLU A N 1
ATOM 1718 C CA . GLU A 1 227 ? 20.652 1.580 -39.466 1.00 92.38 227 GLU A CA 1
ATOM 1719 C C . GLU A 1 227 ? 22.070 1.690 -40.047 1.00 92.38 227 GLU A C 1
ATOM 1721 O O . GLU A 1 227 ? 22.263 2.203 -41.149 1.00 92.38 227 GLU A O 1
ATOM 1726 N N . LEU A 1 228 ? 23.074 1.159 -39.336 1.00 92.88 228 LEU A N 1
ATOM 1727 C CA . LEU A 1 228 ? 24.451 1.120 -39.828 1.00 92.88 228 LEU A CA 1
ATOM 1728 C C . LEU A 1 228 ? 24.592 0.283 -41.108 1.00 92.88 228 LEU A C 1
ATOM 1730 O O . LEU A 1 228 ? 25.237 0.726 -42.056 1.00 92.88 228 LEU A O 1
ATOM 1734 N N . ILE A 1 229 ? 24.006 -0.915 -41.144 1.00 94.12 229 ILE A N 1
ATOM 1735 C CA . ILE A 1 229 ? 24.080 -1.809 -42.310 1.00 94.12 229 ILE A CA 1
ATOM 1736 C C . ILE A 1 229 ? 23.392 -1.185 -43.522 1.00 94.12 229 ILE A C 1
ATOM 1738 O O . ILE A 1 229 ? 23.965 -1.189 -44.608 1.00 94.12 229 ILE A O 1
ATOM 1742 N N . GLU A 1 230 ? 22.205 -0.611 -43.339 1.00 93.88 230 GLU A N 1
ATOM 1743 C CA . GLU A 1 230 ? 21.485 0.085 -44.406 1.00 93.88 230 GLU A CA 1
ATOM 1744 C C . GLU A 1 230 ? 22.321 1.243 -44.959 1.00 93.88 230 GLU A C 1
ATOM 1746 O O . GLU A 1 230 ? 22.483 1.384 -46.173 1.00 93.88 230 GLU A O 1
ATOM 1751 N N . LYS A 1 231 ? 22.940 2.034 -44.072 1.00 92.94 231 LYS A N 1
ATOM 1752 C CA . LYS A 1 231 ? 23.797 3.143 -44.488 1.00 92.94 231 LYS A CA 1
ATOM 1753 C C . LYS A 1 231 ? 25.023 2.669 -45.268 1.00 92.94 231 LYS A C 1
ATOM 1755 O O . LYS A 1 231 ? 25.367 3.299 -46.265 1.00 92.94 231 LYS A O 1
ATOM 1760 N N . ILE A 1 232 ? 25.660 1.573 -44.845 1.00 93.94 232 ILE A N 1
ATOM 1761 C CA . ILE A 1 232 ? 26.783 0.950 -45.563 1.00 93.94 232 ILE A CA 1
ATOM 1762 C C . ILE A 1 232 ? 26.341 0.480 -46.949 1.00 93.94 232 ILE A C 1
ATOM 1764 O O . ILE A 1 232 ? 27.055 0.727 -47.916 1.00 93.94 232 ILE A O 1
ATOM 1768 N N . TRP A 1 233 ? 25.172 -0.151 -47.056 1.00 94.50 233 TRP A N 1
ATOM 1769 C CA . TRP A 1 233 ? 24.650 -0.642 -48.330 1.00 94.50 233 TRP A CA 1
ATOM 1770 C C . TRP A 1 233 ? 24.384 0.503 -49.316 1.00 94.50 233 TRP A C 1
ATOM 1772 O O . TRP A 1 233 ? 24.879 0.472 -50.441 1.00 94.50 233 TRP A O 1
ATOM 1782 N N . VAL A 1 234 ? 23.716 1.573 -48.864 1.00 93.25 234 VAL A N 1
ATOM 1783 C CA . VAL A 1 234 ? 23.492 2.782 -49.677 1.00 93.25 234 VAL A CA 1
ATOM 1784 C C . VAL A 1 234 ? 24.816 3.419 -50.108 1.00 93.25 234 VAL A C 1
ATOM 1786 O O . VAL A 1 234 ? 24.969 3.771 -51.274 1.00 93.25 234 VAL A O 1
ATOM 1789 N N . LEU A 1 235 ? 25.790 3.544 -49.196 1.00 92.94 235 LEU A N 1
ATOM 1790 C CA . LEU A 1 235 ? 27.113 4.076 -49.540 1.00 92.94 235 LEU A CA 1
ATOM 1791 C C . LEU A 1 235 ? 27.852 3.183 -50.547 1.00 92.94 235 LEU A C 1
ATOM 1793 O O . LEU A 1 235 ? 28.524 3.707 -51.431 1.00 92.94 235 LEU A O 1
ATOM 1797 N N . GLY A 1 236 ? 27.739 1.859 -50.419 1.00 92.12 236 GLY A N 1
ATOM 1798 C CA . GLY A 1 236 ? 28.316 0.901 -51.361 1.00 92.12 236 GLY A CA 1
ATOM 1799 C C . GLY A 1 236 ? 27.763 1.098 -52.770 1.00 92.12 236 GLY A C 1
ATOM 1800 O O . GLY A 1 236 ? 28.538 1.230 -53.717 1.00 92.12 236 GLY A O 1
ATOM 1801 N N . GLN A 1 237 ? 26.440 1.226 -52.890 1.00 92.38 237 GLN A N 1
ATOM 1802 C CA . GLN A 1 237 ? 25.789 1.498 -54.169 1.00 92.38 237 GLN A CA 1
ATOM 1803 C C . GLN A 1 237 ? 26.202 2.857 -54.751 1.00 92.38 237 GLN A C 1
ATOM 1805 O O . GLN A 1 237 ? 26.574 2.939 -55.919 1.00 92.38 237 GLN A O 1
ATOM 1810 N N . ASP A 1 238 ? 26.209 3.913 -53.932 1.00 92.44 238 ASP A N 1
ATOM 1811 C CA . ASP A 1 238 ? 26.641 5.254 -54.340 1.00 92.44 238 ASP A CA 1
ATOM 1812 C C . ASP A 1 238 ? 28.091 5.242 -54.881 1.00 92.44 238 ASP A C 1
ATOM 1814 O O . ASP A 1 238 ? 28.402 5.908 -55.871 1.00 92.44 238 ASP A O 1
ATOM 1818 N N . VAL A 1 239 ? 29.001 4.474 -54.267 1.00 93.94 239 VAL A N 1
ATOM 1819 C CA . VAL A 1 239 ? 30.385 4.332 -54.756 1.00 93.94 239 VAL A CA 1
ATOM 1820 C C . VAL A 1 239 ? 30.427 3.621 -56.110 1.00 93.94 239 VAL A C 1
ATOM 1822 O O . VAL A 1 239 ? 31.118 4.102 -57.011 1.00 93.94 239 VAL A O 1
ATOM 1825 N N . LEU A 1 240 ? 29.687 2.520 -56.275 1.00 90.25 240 LEU A N 1
ATOM 1826 C CA . LEU A 1 240 ? 29.618 1.777 -57.538 1.00 90.25 240 LEU A CA 1
ATOM 1827 C C . LEU A 1 240 ? 29.072 2.649 -58.676 1.00 90.25 240 LEU A C 1
ATOM 1829 O O . LEU A 1 240 ? 29.705 2.761 -59.731 1.00 90.25 240 LEU A O 1
ATOM 1833 N N . ASP A 1 241 ? 27.960 3.344 -58.436 1.00 91.00 241 ASP A N 1
ATOM 1834 C CA . ASP A 1 241 ? 27.354 4.267 -59.399 1.00 91.00 241 ASP A CA 1
ATOM 1835 C C . ASP A 1 241 ? 28.326 5.391 -59.787 1.00 91.00 241 ASP A C 1
ATOM 1837 O O . ASP A 1 241 ? 28.416 5.786 -60.954 1.00 91.00 241 ASP A O 1
ATOM 1841 N N . GLY A 1 242 ? 29.101 5.893 -58.822 1.00 91.12 242 GLY A N 1
ATOM 1842 C CA . GLY A 1 242 ? 30.099 6.926 -59.067 1.00 91.12 242 GLY A CA 1
ATOM 1843 C C . GLY A 1 242 ? 31.299 6.470 -59.882 1.00 91.12 242 GLY A C 1
ATOM 1844 O O . GLY A 1 242 ? 31.762 7.223 -60.744 1.00 91.12 242 GLY A O 1
ATOM 1845 N N . VAL A 1 243 ? 31.787 5.250 -59.652 1.00 91.12 243 VAL A N 1
ATOM 1846 C CA . VAL A 1 243 ? 32.857 4.650 -60.461 1.00 91.12 243 VAL A CA 1
ATOM 1847 C C . VAL A 1 243 ? 32.379 4.444 -61.895 1.00 91.12 243 VAL A C 1
ATOM 1849 O O . VAL A 1 243 ? 33.067 4.875 -62.823 1.00 91.12 243 VAL A O 1
ATOM 1852 N N . LYS A 1 244 ? 31.176 3.884 -62.079 1.00 88.81 244 LYS A N 1
ATOM 1853 C CA . LYS A 1 244 ? 30.558 3.699 -63.398 1.00 88.81 244 LYS A CA 1
ATOM 1854 C C . LYS A 1 244 ? 30.425 5.024 -64.145 1.00 88.81 244 LYS A C 1
ATOM 1856 O O . LYS A 1 244 ? 30.919 5.158 -65.260 1.00 88.81 244 LYS A O 1
ATOM 1861 N N . PHE A 1 245 ? 29.866 6.042 -63.490 1.00 92.25 245 PHE A N 1
ATOM 1862 C CA . PHE A 1 245 ? 29.754 7.379 -64.071 1.00 92.25 245 PHE A CA 1
ATOM 1863 C C . PHE A 1 245 ? 31.119 7.971 -64.457 1.00 92.25 245 PHE A C 1
ATOM 1865 O O . PHE A 1 245 ? 31.268 8.551 -65.533 1.00 92.25 245 PHE A O 1
ATOM 1872 N N . GLY A 1 246 ? 32.125 7.846 -63.585 1.00 90.62 246 GLY A N 1
ATOM 1873 C CA . GLY A 1 246 ? 33.478 8.332 -63.853 1.00 90.62 246 GLY A CA 1
ATOM 1874 C C . GLY A 1 246 ? 34.119 7.651 -65.063 1.00 90.62 246 GLY A C 1
ATOM 1875 O O . GLY A 1 246 ? 34.755 8.327 -65.876 1.00 90.62 246 GLY A O 1
ATOM 1876 N N . PHE A 1 247 ? 33.915 6.340 -65.198 1.00 89.94 247 PHE A N 1
ATOM 1877 C CA . PHE A 1 247 ? 34.383 5.541 -66.324 1.00 89.94 247 PHE A CA 1
ATOM 1878 C C . PHE A 1 247 ? 33.694 5.936 -67.635 1.00 89.94 247 PHE A C 1
ATOM 1880 O O . PHE A 1 247 ? 34.383 6.287 -68.594 1.00 89.94 247 PHE A O 1
ATOM 1887 N N . ASP A 1 248 ? 32.360 5.970 -67.656 1.00 88.44 248 ASP A N 1
ATOM 1888 C CA . ASP A 1 248 ? 31.577 6.341 -68.840 1.00 88.44 248 ASP A CA 1
ATOM 1889 C C . ASP A 1 248 ? 31.957 7.746 -69.331 1.00 88.44 248 ASP A C 1
ATOM 1891 O O . ASP A 1 248 ? 32.252 7.957 -70.509 1.00 88.44 248 ASP A O 1
ATOM 1895 N N . ASN A 1 249 ? 32.079 8.703 -68.406 1.00 93.44 249 ASN A N 1
ATOM 1896 C CA . ASN A 1 249 ? 32.517 10.061 -68.718 1.00 93.44 249 ASN A CA 1
ATOM 1897 C C . ASN A 1 249 ? 33.951 10.107 -69.285 1.00 93.44 249 ASN A C 1
ATOM 1899 O O . ASN A 1 249 ? 34.228 10.894 -70.190 1.00 93.44 249 ASN A O 1
ATOM 1903 N N . ALA A 1 250 ? 34.876 9.280 -68.787 1.00 91.44 250 ALA A N 1
ATOM 1904 C CA . ALA A 1 250 ? 36.233 9.199 -69.333 1.00 91.44 250 ALA A CA 1
ATOM 1905 C C . ALA A 1 250 ? 36.248 8.601 -70.750 1.00 91.44 250 ALA A C 1
ATOM 1907 O O . ALA A 1 250 ? 36.961 9.101 -71.625 1.00 91.44 250 ALA A O 1
ATOM 1908 N N . VAL A 1 251 ? 35.436 7.569 -70.996 1.00 88.56 251 VAL A N 1
ATOM 1909 C CA . VAL A 1 251 ? 35.252 6.964 -72.322 1.00 88.56 251 VAL A CA 1
ATOM 1910 C C . VAL A 1 251 ? 34.688 7.988 -73.306 1.00 88.56 251 VAL A C 1
ATOM 1912 O O . VAL A 1 251 ? 35.217 8.139 -74.410 1.00 88.56 251 VAL A O 1
ATOM 1915 N N . ASP A 1 252 ? 33.667 8.743 -72.908 1.00 89.75 252 ASP A N 1
ATOM 1916 C CA . ASP A 1 252 ? 33.074 9.784 -73.747 1.00 89.75 252 ASP A CA 1
ATOM 1917 C C . ASP A 1 252 ? 34.060 10.917 -74.047 1.00 89.75 252 ASP A C 1
ATOM 1919 O O . ASP A 1 252 ? 34.187 11.344 -75.199 1.00 89.75 252 ASP A O 1
ATOM 1923 N N . GLN A 1 253 ? 34.844 11.352 -73.054 1.00 92.00 253 GLN A N 1
ATOM 1924 C CA . GLN A 1 253 ? 35.939 12.299 -73.282 1.00 92.00 253 GLN A CA 1
ATOM 1925 C C . GLN A 1 253 ? 36.957 11.758 -74.294 1.00 92.00 253 GLN A C 1
ATOM 1927 O O . GLN A 1 253 ? 37.403 12.499 -75.174 1.00 92.00 253 GLN A O 1
ATOM 1932 N N . LEU A 1 254 ? 37.306 10.471 -74.219 1.00 91.31 254 LEU A N 1
ATOM 1933 C CA . LEU A 1 254 ? 38.262 9.852 -75.135 1.00 91.31 254 LEU A CA 1
ATOM 1934 C C . LEU A 1 254 ? 37.728 9.793 -76.574 1.00 91.31 254 LEU A C 1
ATOM 1936 O O . LEU A 1 254 ? 38.489 10.068 -77.507 1.00 91.31 254 LEU A O 1
ATOM 1940 N N . LYS A 1 255 ? 36.429 9.510 -76.752 1.00 87.81 255 LYS A N 1
ATOM 1941 C CA . LYS A 1 255 ? 35.742 9.567 -78.055 1.00 87.81 255 LYS A CA 1
ATOM 1942 C C . LYS A 1 255 ? 35.780 10.979 -78.646 1.00 87.81 255 LYS A C 1
ATOM 1944 O O . LYS A 1 255 ? 36.100 11.144 -79.820 1.00 87.81 255 LYS A O 1
ATOM 1949 N N . VAL A 1 256 ? 35.519 12.008 -77.833 1.00 90.31 256 VAL A N 1
ATOM 1950 C CA . VAL A 1 256 ? 35.562 13.417 -78.272 1.00 90.31 256 VAL A CA 1
ATOM 1951 C C . VAL A 1 256 ? 36.972 13.842 -78.687 1.00 90.31 256 VAL A C 1
ATOM 1953 O O . VAL A 1 256 ? 37.138 14.522 -79.700 1.00 90.31 256 VAL A O 1
ATOM 1956 N N . LEU A 1 257 ? 37.995 13.445 -77.926 1.00 92.50 257 LEU A N 1
ATOM 1957 C CA . LEU A 1 257 ? 39.390 13.794 -78.215 1.00 92.50 257 LEU A CA 1
ATOM 1958 C C . LEU A 1 257 ? 39.954 13.061 -79.442 1.00 92.50 257 LEU A C 1
ATOM 1960 O O . LEU A 1 257 ? 40.884 13.564 -80.073 1.00 92.50 257 LEU A O 1
ATOM 1964 N N . ASN A 1 258 ? 39.387 11.908 -79.810 1.00 90.69 258 ASN A N 1
ATOM 1965 C CA . ASN A 1 258 ? 39.855 11.077 -80.920 1.00 90.69 258 ASN A CA 1
ATOM 1966 C C . ASN A 1 258 ? 38.760 10.856 -81.982 1.00 90.69 258 ASN A C 1
ATOM 1968 O O . ASN A 1 258 ? 38.397 9.717 -82.262 1.00 90.69 258 ASN A O 1
ATOM 1972 N N . PRO A 1 259 ? 38.277 11.907 -82.672 1.00 85.94 259 PRO A N 1
ATOM 1973 C CA . PRO A 1 259 ? 37.109 11.812 -83.557 1.00 85.94 259 PRO A CA 1
ATOM 1974 C C . PRO A 1 259 ? 37.329 10.969 -84.827 1.00 85.94 259 PRO A C 1
ATOM 1976 O O . PRO A 1 259 ? 36.397 10.753 -85.593 1.00 85.94 259 PRO A O 1
ATOM 1979 N N . ARG A 1 260 ? 38.568 10.541 -85.103 1.00 86.81 260 ARG A N 1
ATOM 1980 C CA . ARG A 1 260 ? 38.933 9.710 -86.267 1.00 86.81 260 ARG A CA 1
ATOM 1981 C C . ARG A 1 260 ? 39.164 8.239 -85.913 1.00 86.81 260 ARG A C 1
ATOM 1983 O O . ARG A 1 260 ? 39.466 7.460 -86.812 1.00 86.81 260 ARG A O 1
ATOM 1990 N N . LEU A 1 261 ? 39.095 7.886 -84.631 1.00 82.81 261 LEU A N 1
ATOM 1991 C CA . LEU A 1 261 ? 39.310 6.532 -84.136 1.00 82.81 261 LEU A CA 1
ATOM 1992 C C . LEU A 1 261 ? 38.010 6.041 -83.506 1.00 82.81 261 LEU A C 1
ATOM 1994 O O . LEU A 1 261 ? 37.500 6.648 -82.568 1.00 82.81 261 LEU A O 1
ATOM 1998 N N . GLU A 1 262 ? 37.481 4.940 -84.025 1.00 81.00 262 GLU A N 1
ATOM 1999 C CA . GLU A 1 262 ? 36.332 4.267 -83.433 1.00 81.00 262 GLU A CA 1
ATOM 2000 C C . GLU A 1 262 ? 36.835 3.361 -82.304 1.00 81.00 262 GLU A C 1
ATOM 2002 O O . GLU A 1 262 ? 37.603 2.424 -82.529 1.00 81.00 262 GLU A O 1
ATOM 2007 N N . LEU A 1 263 ? 36.475 3.699 -81.067 1.00 82.31 263 LEU A N 1
ATOM 2008 C CA . LEU A 1 263 ? 36.862 2.931 -79.889 1.00 82.31 263 LEU A CA 1
ATOM 2009 C C . LEU A 1 263 ? 35.868 1.787 -79.709 1.00 82.31 263 LEU A C 1
ATOM 2011 O O . LEU A 1 263 ? 34.692 2.037 -79.452 1.00 82.31 263 LEU A O 1
ATOM 2015 N N . ASN A 1 264 ? 36.342 0.545 -79.806 1.00 80.62 264 ASN A N 1
ATOM 2016 C CA . ASN A 1 264 ? 35.530 -0.603 -79.426 1.00 80.62 264 ASN A CA 1
ATOM 2017 C C . ASN A 1 264 ? 35.458 -0.676 -77.894 1.00 80.62 264 ASN A C 1
ATOM 2019 O O . ASN A 1 264 ? 36.460 -0.952 -77.231 1.00 80.62 264 ASN A O 1
ATOM 2023 N N . THR A 1 265 ? 34.274 -0.404 -77.349 1.00 80.00 265 THR A N 1
ATOM 2024 C CA . THR A 1 265 ? 34.001 -0.440 -75.909 1.00 80.00 265 THR A CA 1
ATOM 2025 C C . THR A 1 265 ? 33.266 -1.704 -75.463 1.00 80.00 265 THR A C 1
ATOM 2027 O O . THR A 1 265 ? 33.039 -1.863 -74.273 1.00 80.00 265 THR A O 1
ATOM 2030 N N . GLU A 1 266 ? 32.900 -2.602 -76.381 1.00 78.38 266 GLU A N 1
ATOM 2031 C CA . GLU A 1 266 ? 32.055 -3.775 -76.099 1.00 78.38 266 GLU A CA 1
ATOM 2032 C C . GLU A 1 266 ? 32.744 -4.811 -75.202 1.00 78.38 266 GLU A C 1
ATOM 2034 O O . GLU A 1 266 ? 32.079 -5.545 -74.484 1.00 78.38 266 GLU A O 1
ATOM 2039 N N . LEU A 1 267 ? 34.080 -4.862 -75.213 1.00 79.12 267 LEU A N 1
ATOM 2040 C CA . LEU A 1 267 ? 34.865 -5.788 -74.385 1.00 79.12 267 LEU A CA 1
ATOM 2041 C C . LEU A 1 267 ? 35.399 -5.153 -73.092 1.00 79.12 267 LEU A C 1
ATOM 2043 O O . LEU A 1 267 ? 36.143 -5.803 -72.354 1.00 79.12 267 LEU A O 1
ATOM 2047 N N . LEU A 1 268 ? 35.069 -3.885 -72.822 1.00 81.94 268 LEU A N 1
ATOM 2048 C CA . LEU A 1 268 ? 35.472 -3.228 -71.581 1.00 81.94 268 LEU A CA 1
ATOM 2049 C C . LEU A 1 268 ? 34.683 -3.817 -70.412 1.00 81.94 268 LEU A C 1
ATOM 2051 O O . LEU A 1 268 ? 33.459 -3.859 -70.429 1.00 81.94 268 LEU A O 1
ATOM 2055 N N . SER A 1 269 ? 35.401 -4.234 -69.377 1.00 81.44 269 SER A N 1
ATOM 2056 C CA . SER A 1 269 ? 34.830 -4.703 -68.118 1.00 81.44 269 SER A CA 1
ATOM 2057 C C . SER A 1 269 ? 35.700 -4.202 -66.974 1.00 81.44 269 SER A C 1
ATOM 2059 O O . SER A 1 269 ? 36.916 -4.073 -67.135 1.00 81.44 269 SER A O 1
ATOM 2061 N N . MET A 1 270 ? 35.087 -3.942 -65.817 1.00 77.25 270 MET A N 1
ATOM 2062 C CA . MET A 1 270 ? 35.825 -3.606 -64.596 1.00 77.25 270 MET A CA 1
ATOM 2063 C C . MET A 1 270 ? 36.701 -4.766 -64.109 1.00 77.25 270 MET A C 1
ATOM 2065 O O . MET A 1 270 ? 37.725 -4.527 -63.474 1.00 77.25 270 MET A O 1
ATOM 2069 N N . LEU A 1 271 ? 36.327 -6.006 -64.438 1.00 83.12 271 LEU A N 1
ATOM 2070 C CA . LEU A 1 271 ? 37.054 -7.209 -64.038 1.00 83.12 271 LEU A CA 1
ATOM 2071 C C . LEU A 1 271 ? 38.213 -7.539 -64.989 1.00 83.12 271 LEU A C 1
ATOM 2073 O O . LEU A 1 271 ? 39.065 -8.351 -64.653 1.00 83.12 271 LEU A O 1
ATOM 2077 N N . LYS A 1 272 ? 38.294 -6.908 -66.168 1.00 86.69 272 LYS A N 1
ATOM 2078 C CA . LYS A 1 272 ? 39.318 -7.196 -67.189 1.00 86.69 272 LYS A CA 1
ATOM 2079 C C . LYS A 1 272 ? 40.497 -6.230 -67.084 1.00 86.69 272 LYS A C 1
ATOM 2081 O O . LYS A 1 272 ? 40.322 -5.021 -66.962 1.00 86.69 272 LYS A O 1
ATOM 2086 N N . ARG A 1 273 ? 41.725 -6.745 -67.205 1.00 86.38 273 ARG A N 1
ATOM 2087 C CA . ARG A 1 273 ? 42.957 -5.936 -67.305 1.00 86.38 273 ARG A CA 1
ATOM 2088 C C . ARG A 1 273 ? 43.681 -6.189 -68.624 1.00 86.38 273 ARG A C 1
ATOM 2090 O O . ARG A 1 273 ? 43.468 -7.208 -69.273 1.00 86.38 273 ARG A O 1
ATOM 2097 N N . VAL A 1 274 ? 44.552 -5.263 -69.025 1.00 90.62 274 VAL A N 1
ATOM 2098 C CA . VAL A 1 274 ? 45.363 -5.409 -70.245 1.00 90.62 274 VAL A CA 1
ATOM 2099 C C . VAL A 1 274 ? 46.642 -6.185 -69.932 1.00 90.62 274 VAL A C 1
ATOM 2101 O O . VAL A 1 274 ? 47.501 -5.692 -69.204 1.00 90.62 274 VAL A O 1
ATOM 2104 N N . GLU A 1 275 ? 46.814 -7.354 -70.542 1.00 88.50 275 GLU A N 1
ATOM 2105 C CA . GLU A 1 275 ? 48.068 -8.113 -70.541 1.00 88.50 275 GLU A CA 1
ATOM 2106 C C . GLU A 1 275 ? 48.504 -8.394 -71.975 1.00 88.50 275 GLU A C 1
ATOM 2108 O O . GLU A 1 275 ? 47.726 -8.875 -72.794 1.00 88.50 275 GLU A O 1
ATOM 2113 N N . ASN A 1 276 ? 49.758 -8.073 -72.307 1.00 88.88 276 ASN A N 1
ATOM 2114 C CA . ASN A 1 276 ? 50.325 -8.286 -73.647 1.00 88.88 276 ASN A CA 1
ATOM 2115 C C . ASN A 1 276 ? 49.475 -7.704 -74.802 1.00 88.88 276 ASN A C 1
ATOM 2117 O O . ASN A 1 276 ? 49.517 -8.205 -75.923 1.00 88.88 276 ASN A O 1
ATOM 2121 N N . GLY A 1 277 ? 48.716 -6.634 -74.538 1.00 86.06 277 GLY A N 1
ATOM 2122 C CA . GLY A 1 277 ? 47.834 -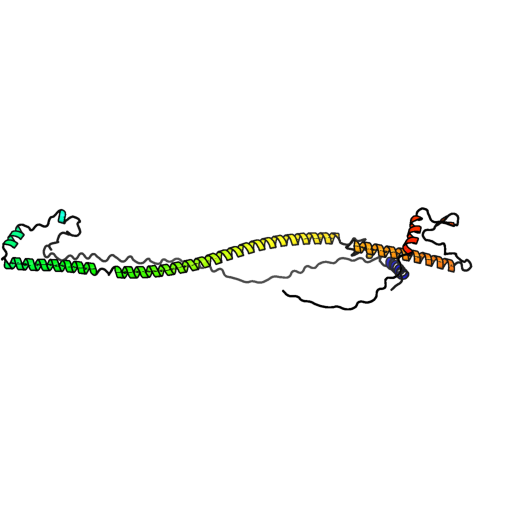5.989 -75.518 1.00 86.06 277 GLY A CA 1
ATOM 2123 C C . GLY A 1 277 ? 46.444 -6.620 -75.662 1.00 86.06 277 GLY A C 1
ATOM 2124 O O . GLY A 1 277 ? 45.684 -6.178 -76.518 1.00 86.06 277 GLY A O 1
ATOM 2125 N N . GLN A 1 278 ? 46.093 -7.606 -74.832 1.00 84.88 278 GLN A N 1
ATOM 2126 C CA . GLN A 1 278 ? 44.781 -8.252 -74.806 1.00 84.88 278 GLN A CA 1
ATOM 2127 C C . GLN A 1 278 ? 44.071 -7.998 -73.470 1.00 84.88 278 GLN A C 1
ATOM 2129 O O . GLN A 1 278 ? 44.716 -7.901 -72.427 1.00 84.88 278 GLN A O 1
ATOM 2134 N N . LEU A 1 279 ? 42.742 -7.882 -73.503 1.00 88.50 279 LEU A N 1
ATOM 2135 C CA . LEU A 1 279 ? 41.914 -7.831 -72.299 1.00 88.50 279 LEU A CA 1
ATOM 2136 C C . LEU A 1 279 ? 41.729 -9.251 -71.763 1.00 88.50 279 LEU A C 1
ATOM 2138 O O . LEU A 1 279 ? 41.178 -10.104 -72.457 1.00 88.50 279 LEU A O 1
ATOM 2142 N N . VAL A 1 280 ? 42.207 -9.494 -70.547 1.00 88.75 280 VAL A N 1
ATOM 2143 C CA . VAL A 1 280 ? 42.130 -10.789 -69.863 1.00 88.75 280 VAL A CA 1
ATOM 2144 C C . VAL A 1 280 ? 41.525 -10.612 -68.478 1.00 88.75 280 VAL A C 1
ATOM 2146 O O . VAL A 1 280 ? 41.720 -9.571 -67.843 1.00 88.75 280 VAL A O 1
ATOM 2149 N N . ILE A 1 281 ? 40.795 -11.626 -68.017 1.00 87.81 281 ILE A N 1
ATOM 2150 C CA . ILE A 1 281 ? 40.268 -11.678 -66.653 1.00 87.81 281 ILE A CA 1
ATOM 2151 C C . ILE A 1 281 ? 41.388 -12.199 -65.750 1.00 87.81 281 ILE A C 1
ATOM 2153 O O . ILE A 1 281 ? 41.914 -13.291 -65.987 1.00 87.81 281 ILE A O 1
ATOM 2157 N N . PRO A 1 282 ? 41.817 -11.415 -64.756 1.00 88.31 282 PRO A N 1
ATOM 2158 C CA . PRO A 1 282 ? 42.669 -11.877 -63.676 1.00 88.31 282 PRO A CA 1
ATOM 2159 C C . PRO A 1 282 ? 42.142 -13.162 -63.032 1.00 88.31 282 PRO A C 1
ATOM 2161 O O . PRO A 1 282 ? 40.946 -13.227 -62.757 1.00 88.31 282 PRO A O 1
ATOM 2164 N N . PRO A 1 283 ? 43.009 -14.132 -62.686 1.00 85.75 283 PRO A N 1
ATOM 2165 C CA . PRO A 1 283 ? 42.605 -15.335 -61.954 1.00 85.75 283 PRO A CA 1
ATOM 2166 C C . PRO A 1 283 ? 41.823 -15.030 -60.671 1.00 85.75 283 PRO A C 1
ATOM 2168 O O . PRO A 1 283 ? 40.978 -15.813 -60.263 1.00 85.75 283 PRO A O 1
ATOM 2171 N N . GLU A 1 284 ? 42.094 -13.879 -60.052 1.00 85.25 284 GLU A N 1
ATOM 2172 C CA . GLU A 1 284 ? 41.453 -13.439 -58.814 1.00 85.25 284 GLU A CA 1
ATOM 2173 C C . GLU A 1 284 ? 39.991 -12.979 -58.985 1.00 85.25 284 GLU A C 1
ATOM 2175 O O . GLU A 1 284 ? 39.300 -12.828 -57.982 1.00 85.25 284 GLU A O 1
ATOM 2180 N N . TYR A 1 285 ? 39.521 -12.744 -60.218 1.00 82.62 285 TYR A N 1
ATOM 2181 C CA . TYR A 1 285 ? 38.155 -12.277 -60.514 1.00 82.62 285 TYR A CA 1
ATOM 2182 C C . TYR A 1 285 ? 37.319 -13.281 -61.313 1.00 82.62 285 TYR A C 1
ATOM 2184 O O . TYR A 1 285 ? 36.193 -12.962 -61.677 1.00 82.62 285 TYR A O 1
ATOM 2192 N N . VAL A 1 286 ? 37.848 -14.478 -61.584 1.00 81.69 286 VAL A N 1
ATOM 2193 C CA . VAL A 1 286 ? 37.150 -15.495 -62.389 1.00 81.69 286 VAL A CA 1
ATOM 2194 C C . VAL A 1 286 ? 35.829 -15.904 -61.735 1.00 81.69 286 VAL A C 1
ATOM 2196 O O . VAL A 1 286 ? 34.807 -15.915 -62.402 1.00 81.69 286 VAL A O 1
ATOM 2199 N N . GLU A 1 287 ? 35.829 -16.138 -60.422 1.00 76.94 287 GLU A N 1
ATOM 2200 C CA . GLU A 1 287 ? 34.621 -16.520 -59.670 1.00 76.94 287 GLU A CA 1
ATOM 2201 C C . GLU A 1 287 ? 33.565 -15.397 -59.644 1.00 76.94 287 GLU A C 1
ATOM 2203 O O . GLU A 1 287 ? 32.371 -15.661 -59.631 1.00 76.94 287 GLU A O 1
ATOM 2208 N N . MET A 1 288 ? 33.997 -14.135 -59.687 1.00 74.75 288 MET A N 1
ATOM 2209 C CA . MET A 1 288 ? 33.111 -12.967 -59.607 1.00 74.75 288 MET A CA 1
ATOM 2210 C C . MET A 1 288 ? 32.447 -12.647 -60.957 1.00 74.75 288 MET A C 1
ATOM 2212 O O . MET A 1 288 ? 31.343 -12.120 -60.987 1.00 74.75 288 MET A O 1
ATOM 2216 N N . GLU A 1 289 ? 33.106 -12.980 -62.075 1.00 68.00 289 GLU A N 1
ATOM 2217 C CA . GLU A 1 289 ? 32.505 -12.875 -63.413 1.00 68.00 289 GLU A CA 1
ATOM 2218 C C . GLU A 1 289 ? 31.444 -13.963 -63.638 1.00 68.00 289 GLU A C 1
ATOM 2220 O O . GLU A 1 289 ? 30.479 -13.714 -64.350 1.00 68.00 289 GLU A O 1
ATOM 2225 N N . GLU A 1 290 ? 31.592 -15.133 -63.006 1.00 62.81 290 GLU A N 1
ATOM 2226 C CA . GLU A 1 290 ? 30.587 -16.205 -63.031 1.00 62.81 290 GLU A CA 1
ATOM 2227 C C . GLU A 1 290 ? 29.341 -15.840 -62.191 1.00 62.81 290 GLU A C 1
ATOM 2229 O O . GLU A 1 290 ? 28.223 -16.088 -62.631 1.00 62.81 290 GLU A O 1
ATOM 2234 N N . GLU A 1 291 ? 29.504 -15.174 -61.038 1.00 60.28 291 GLU A N 1
ATOM 2235 C CA . GLU A 1 291 ? 28.377 -14.688 -60.212 1.00 60.28 291 GLU A CA 1
ATOM 2236 C C . GLU A 1 291 ? 27.576 -13.542 -60.880 1.00 60.28 291 GLU A C 1
ATOM 2238 O O . GLU A 1 291 ? 26.348 -13.524 -60.801 1.00 60.28 291 GLU A O 1
ATOM 2243 N N . ASP A 1 292 ? 28.234 -12.620 -61.601 1.00 58.69 292 ASP A N 1
ATOM 2244 C CA . ASP A 1 292 ? 27.576 -11.527 -62.353 1.00 58.69 292 ASP A CA 1
ATOM 2245 C C . ASP A 1 292 ? 26.681 -12.034 -63.519 1.00 58.69 292 ASP A C 1
ATOM 2247 O O . ASP A 1 292 ? 25.817 -11.298 -64.024 1.00 58.69 292 ASP A O 1
ATOM 2251 N N . GLU A 1 293 ? 26.895 -13.273 -63.984 1.00 52.91 293 GLU A N 1
ATOM 2252 C CA . GLU A 1 293 ? 26.072 -13.933 -65.009 1.00 52.91 293 GLU A CA 1
ATOM 2253 C C . GLU A 1 293 ? 24.809 -14.594 -64.419 1.00 52.91 293 GLU A C 1
ATOM 2255 O O . GLU A 1 293 ? 23.791 -14.656 -65.113 1.00 52.91 293 GLU A O 1
ATOM 2260 N N . ASP A 1 294 ? 24.832 -15.004 -63.145 1.00 46.94 294 ASP A N 1
ATOM 2261 C CA . ASP A 1 294 ? 23.712 -15.674 -62.461 1.00 46.94 294 ASP A CA 1
ATOM 2262 C C . ASP A 1 294 ? 22.662 -14.685 -61.898 1.00 46.94 294 ASP A C 1
ATOM 2264 O O . ASP A 1 294 ? 21.469 -14.991 -61.873 1.00 46.94 294 ASP A O 1
ATOM 2268 N N . ASP A 1 295 ? 23.053 -13.457 -61.533 1.00 48.38 295 ASP A N 1
ATOM 2269 C CA . ASP A 1 295 ? 22.139 -12.422 -60.999 1.00 48.38 295 ASP A CA 1
ATOM 2270 C C . ASP A 1 295 ? 21.251 -11.738 -62.072 1.00 48.38 295 ASP A C 1
ATOM 2272 O O . ASP A 1 295 ? 20.438 -10.858 -61.765 1.00 48.38 295 ASP A O 1
ATOM 2276 N N . GLN A 1 296 ? 21.367 -12.124 -63.350 1.00 44.88 296 GLN A N 1
ATOM 2277 C CA . GLN A 1 296 ? 20.549 -11.572 -64.442 1.00 44.88 296 GLN A CA 1
ATOM 2278 C C . GLN A 1 296 ? 19.191 -12.276 -64.655 1.00 44.88 296 GLN A C 1
ATOM 2280 O O . GLN A 1 296 ? 18.415 -11.789 -65.483 1.00 44.88 296 GLN A O 1
ATOM 2285 N N . ASP A 1 297 ? 18.853 -13.348 -63.917 1.00 41.44 297 ASP A N 1
ATOM 2286 C CA . ASP A 1 297 ? 17.640 -14.163 -64.178 1.00 41.44 297 ASP A CA 1
ATOM 2287 C C . ASP A 1 297 ? 16.481 -14.055 -63.157 1.00 41.44 297 ASP A C 1
ATOM 2289 O O . ASP A 1 297 ? 15.471 -14.725 -63.327 1.00 41.44 297 ASP A O 1
ATOM 2293 N N . ASP A 1 298 ? 16.515 -13.169 -62.151 1.00 45.22 298 ASP A N 1
ATOM 2294 C CA . ASP A 1 298 ? 15.407 -13.052 -61.166 1.00 45.22 298 ASP A CA 1
ATOM 2295 C C . ASP A 1 298 ? 14.683 -11.688 -61.184 1.00 45.22 298 ASP A C 1
ATOM 2297 O O . ASP A 1 298 ? 14.351 -11.083 -60.161 1.00 45.22 298 ASP A O 1
ATOM 2301 N N . GLY A 1 299 ? 14.397 -11.192 -62.391 1.00 44.19 299 GLY A N 1
ATOM 2302 C CA . GLY A 1 299 ? 13.818 -9.866 -62.627 1.00 44.19 299 GLY A CA 1
ATOM 2303 C C . GLY A 1 299 ? 12.508 -9.801 -63.422 1.00 44.19 299 GLY A C 1
ATOM 2304 O O . GLY A 1 299 ? 12.247 -8.754 -64.015 1.00 44.19 299 GLY A O 1
ATOM 2305 N N . GLU A 1 300 ? 11.666 -10.843 -63.471 1.00 35.78 300 GLU A N 1
ATOM 2306 C CA . GLU A 1 300 ? 10.310 -10.736 -64.051 1.00 35.78 300 GLU A CA 1
ATOM 2307 C C . GLU A 1 300 ? 9.171 -10.884 -63.021 1.00 35.78 300 GLU A C 1
ATOM 2309 O O . GLU A 1 300 ? 8.799 -11.968 -62.593 1.00 35.78 300 GLU A O 1
ATOM 2314 N N . LYS A 1 301 ? 8.552 -9.730 -62.733 1.00 39.72 301 LYS A N 1
ATOM 2315 C CA . LYS A 1 301 ? 7.103 -9.484 -62.582 1.00 39.72 301 LYS A CA 1
ATOM 2316 C C . LYS A 1 301 ? 6.283 -10.396 -61.654 1.00 39.72 301 LYS A C 1
ATOM 2318 O O . LYS A 1 301 ? 5.745 -11.418 -62.062 1.00 39.72 301 LYS A O 1
ATOM 2323 N N . GLY A 1 302 ? 5.932 -9.828 -60.501 1.00 31.59 302 GLY A N 1
ATOM 2324 C CA . GLY A 1 302 ? 4.644 -10.046 -59.838 1.00 31.59 302 GLY A CA 1
ATOM 2325 C C . GLY A 1 302 ? 3.928 -8.711 -59.627 1.00 31.59 302 GLY A C 1
ATOM 2326 O O . GLY A 1 302 ? 4.070 -8.093 -58.577 1.00 31.59 302 GLY A O 1
ATOM 2327 N N . GLN A 1 303 ? 3.202 -8.234 -60.642 1.00 34.09 303 GLN A N 1
ATOM 2328 C CA . GLN A 1 303 ? 2.102 -7.290 -60.437 1.00 34.09 303 GLN A CA 1
ATOM 2329 C C . GLN A 1 303 ? 0.878 -8.113 -60.026 1.00 34.09 303 GLN A C 1
ATOM 2331 O O . GLN A 1 303 ? 0.351 -8.855 -60.849 1.00 34.09 303 GLN A O 1
ATOM 2336 N N . GLU A 1 304 ? 0.410 -7.952 -58.793 1.00 36.16 304 GLU A N 1
ATOM 2337 C CA . GLU A 1 304 ? -0.988 -8.206 -58.447 1.00 36.16 304 GLU A CA 1
ATOM 2338 C C . GLU A 1 304 ? -1.584 -6.883 -57.963 1.00 36.16 304 GLU A C 1
ATOM 2340 O O . GLU A 1 304 ? -1.182 -6.327 -56.939 1.00 36.16 304 GLU A O 1
ATOM 2345 N N . GLU A 1 305 ? -2.486 -6.338 -58.778 1.00 35.97 305 GLU A N 1
ATOM 2346 C CA . GLU A 1 305 ? -3.405 -5.284 -58.373 1.00 35.97 305 GLU A CA 1
ATOM 2347 C C . GLU A 1 305 ? -4.619 -5.880 -57.638 1.00 35.97 305 GLU A C 1
ATOM 2349 O O . GLU A 1 305 ? -5.049 -7.000 -57.906 1.00 35.97 305 GLU A O 1
ATOM 2354 N N . GLU A 1 306 ? -5.210 -5.008 -56.819 1.00 35.34 306 GLU A N 1
ATOM 2355 C CA . GLU A 1 306 ? -6.591 -4.970 -56.320 1.00 35.34 306 GLU A CA 1
ATOM 2356 C C . GLU A 1 306 ? -6.968 -5.733 -55.039 1.00 35.34 306 GLU A C 1
ATOM 2358 O O . GLU A 1 306 ? -6.940 -6.955 -54.934 1.00 35.34 306 GLU A O 1
ATOM 2363 N N . GLY A 1 307 ? -7.458 -4.945 -54.072 1.00 30.61 307 GLY A N 1
ATOM 2364 C CA . GLY A 1 307 ? -8.137 -5.428 -52.874 1.00 30.61 307 GLY A CA 1
ATOM 2365 C C . GLY A 1 307 ? -8.430 -4.337 -51.844 1.00 30.61 307 GLY A C 1
ATOM 2366 O O . GLY A 1 307 ? -8.052 -4.463 -50.687 1.00 30.61 307 GLY A O 1
ATOM 2367 N N . GLU A 1 308 ? -9.065 -3.240 -52.259 1.00 37.09 308 GLU A N 1
ATOM 2368 C CA . GLU A 1 308 ? -9.622 -2.227 -51.357 1.00 37.09 308 GLU A CA 1
ATOM 2369 C C . GLU A 1 308 ? -10.844 -2.788 -50.589 1.00 37.09 308 GLU A C 1
ATOM 2371 O O . GLU A 1 308 ? -11.710 -3.418 -51.197 1.00 37.09 308 GLU A O 1
ATOM 2376 N N . LYS A 1 309 ? -10.938 -2.426 -49.295 1.00 37.66 309 LYS A N 1
ATOM 2377 C CA . LYS A 1 309 ? -12.116 -2.331 -48.390 1.00 37.66 309 LYS A CA 1
ATOM 2378 C C . LYS A 1 309 ? -12.196 -3.317 -47.221 1.00 37.66 309 LYS A C 1
ATOM 2380 O O . LYS A 1 309 ? -12.252 -4.526 -47.399 1.00 37.66 309 LYS A O 1
ATOM 2385 N N . GLY A 1 310 ? -12.378 -2.730 -46.034 1.00 34.09 310 GLY A N 1
ATOM 2386 C CA . GLY A 1 310 ? -12.959 -3.394 -44.869 1.00 34.09 310 GLY A CA 1
ATOM 2387 C C . GLY A 1 310 ? -12.491 -2.824 -43.533 1.00 34.09 310 GLY A C 1
ATOM 2388 O O . GLY A 1 310 ? -11.742 -3.485 -42.828 1.00 34.09 310 GLY A O 1
ATOM 2389 N N . GLN A 1 311 ? -12.921 -1.605 -43.189 1.00 40.00 311 GLN A N 1
ATOM 2390 C CA . GLN A 1 311 ? -13.148 -1.264 -41.781 1.00 40.00 311 GLN A CA 1
ATOM 2391 C C . GLN A 1 311 ? -14.287 -2.148 -41.278 1.00 40.00 311 GLN A C 1
ATOM 2393 O O . GLN A 1 311 ? -15.320 -2.179 -41.939 1.00 40.00 311 GLN A O 1
ATOM 2398 N N . GLU A 1 312 ? -14.127 -2.761 -40.114 1.00 43.06 312 GLU A N 1
ATOM 2399 C CA . GLU A 1 312 ? -15.235 -3.000 -39.193 1.00 43.06 312 GLU A CA 1
ATOM 2400 C C . GLU A 1 312 ? -14.666 -3.101 -37.775 1.00 43.06 312 GLU A C 1
ATOM 2402 O O . GLU A 1 312 ? -13.825 -3.944 -37.462 1.00 43.06 312 GLU A O 1
ATOM 2407 N N . ASP A 1 313 ? -15.073 -2.121 -36.971 1.00 45.06 313 ASP A N 1
ATOM 2408 C CA . ASP A 1 313 ? -15.018 -2.130 -35.522 1.00 45.06 313 ASP A CA 1
ATOM 2409 C C . ASP A 1 313 ? -15.966 -3.227 -35.018 1.00 45.06 313 ASP A C 1
ATOM 2411 O O . ASP A 1 313 ? -17.139 -3.218 -35.385 1.00 45.06 313 ASP A O 1
ATOM 2415 N N . GLU A 1 314 ? -15.503 -4.110 -34.136 1.00 47.50 314 GLU A N 1
ATOM 2416 C CA . GLU A 1 314 ? -16.394 -4.828 -33.221 1.00 47.50 314 GLU A CA 1
ATOM 2417 C C . GLU A 1 314 ? -15.823 -4.739 -31.803 1.00 47.50 314 GLU A C 1
ATOM 2419 O O . GLU A 1 314 ? -14.847 -5.390 -31.425 1.00 47.50 314 GLU A O 1
ATOM 2424 N N . ASP A 1 315 ? -16.448 -3.836 -31.046 1.00 45.38 315 ASP A N 1
ATOM 2425 C CA . ASP A 1 315 ? -16.689 -3.998 -29.623 1.00 45.38 315 ASP A CA 1
ATOM 2426 C C . ASP A 1 315 ? -17.301 -5.382 -29.378 1.00 45.38 315 ASP A C 1
ATOM 2428 O O . ASP A 1 315 ? -18.312 -5.708 -29.992 1.00 45.38 315 ASP A O 1
ATOM 2432 N N . ASP A 1 316 ? -16.775 -6.135 -28.414 1.00 53.66 316 ASP A N 1
ATOM 2433 C CA . ASP A 1 316 ? -17.596 -7.118 -27.717 1.00 53.66 316 ASP A CA 1
ATOM 2434 C C . ASP A 1 316 ? -17.316 -7.084 -26.216 1.00 53.66 316 ASP A C 1
ATOM 2436 O O . ASP A 1 316 ? -16.189 -7.220 -25.727 1.00 53.66 316 ASP A O 1
ATOM 2440 N N . GLN A 1 317 ? -18.409 -6.818 -25.510 1.00 48.03 317 GLN A N 1
ATOM 2441 C CA . GLN A 1 317 ? -18.591 -6.939 -24.078 1.00 48.03 317 GLN A CA 1
ATOM 2442 C C . GLN A 1 317 ? -18.862 -8.408 -23.753 1.00 48.03 317 GLN A C 1
ATOM 2444 O O . GLN A 1 317 ? -19.685 -9.029 -24.415 1.00 48.03 317 GLN A O 1
ATOM 2449 N N . ASP A 1 318 ? -18.238 -8.909 -22.689 1.00 52.97 318 ASP A N 1
ATOM 2450 C CA . ASP A 1 318 ? -18.886 -9.741 -21.664 1.00 52.97 318 ASP A CA 1
ATOM 2451 C C . ASP A 1 318 ? -18.057 -9.714 -20.367 1.00 52.97 318 ASP A C 1
ATOM 2453 O O . ASP A 1 318 ? -16.809 -9.833 -20.437 1.00 52.97 318 ASP A O 1
#

Organism: NCBI:txid97028

Radius of gyration: 67.12 Å; chains: 1; bounding box: 111×60×187 Å

Secondary structure (DSSP, 8-state):
---HHHHHHHHHHHTTS-S--PPPPP---------------------------PPPP---------------S-------TTTSTTHHHHS-----HHHHHHHHHS-HHHHHHHHHHHHHHHHHHHHHHHHHHHHS--HHHHHHHHHHHHHHHHHHHHHHHHHHHHHHHHHHHHHHHHHHHHHHHHHHHHHHHHHHHHHHHHHHHHHHTSPPTT--TTTTT--SHHHHHHHHHHHHHHHHHHHHHHHHHHHHHHHHH-TTS----TT--TT-EEETTEEE--GGGHHHHHHHHHTTSS--------------------

pLDDT: mean 73.93, std 23.57, range [28.59, 98.69]

Sequence (318 aa):
MASFGERMLKLAADNKKTGKKKIKGGTVVSLSQSAPGNSSSPGGGHACSSAPKETPQKRQRQDDSVVVLTASEPQFVLPNCFGARGFLERFHPAVADSEKSIILGMTPTAQETQLVQDTAAVMRLLETALVLNSEETCPVAELKKLQAKNEKLRVEVTKVENAFSDYREKHEIQVGLVSERGAKTAEIARLTEERKKLQEELGTLQLSMTPDEDEPEAARGLSTRAELIEKIWVLGQDVLDGVKFGFDNAVDQLKVLNPRLELNTELLSMLKRVENGQLVIPPEYVEMEEEDEDDQDDGEKGQEEEGEKGQEDEDDQD

Foldseek 3Di:
DDDLVRVVVVVVVVVVPPPDDDDDDDDDDDDDDDDDDDDDDDDDDDDDDDDDDDDDDPDDDDDPPPPPPDDDDDDPDDPPCPVDPCSCVVVPDDQDPVNVVVLVPDDPVVNVVVVVVVVVVVVVVVVVVVVVVCPPPPVVVVVVVVVVVVVVVVVVVVVVVVVVVVVVVVVVVVVVVVVVVVVVVVVVVVVVVVVVVVVVVVVVVVVVLDDDPPHDPLCPPCPDPVSVVVSVVVVVVSVVVVVVVVVVVVVVVVCVVCVPDDDDCVPDDPQWDDDPNDTDGDPVCPVVVVVVVVVPPPDDDDDDDDDDDDDDDDDDDD